Protein AF-A0A7D8UGU8-F1 (afdb_monomer_lite)

pLDDT: mean 73.48, std 14.34, range [34.25, 96.75]

Foldseek 3Di:
DDPDDPLLVVLLVVLVVLLVVLVCLQVCLVVVPPQPPFFADLPPRHGCRVPPAQADPVPRDGDPDSVSRRDDNRPVVSNVVSVVSNVVSVCSNVVQVVCCVVPNSVSVDPVVVVDVQCDPQPDDPNVVVVVVVVVVPPPPQQPDLVSLVVLVVVLVVVLVVQDDPVVVVPDDVVSVVVVVVSVVSVVVSLQRHDLVVLQVCLVVQCPDPDLSSNLSSLVSNLSSCPVLVPDDQDDPSLVVSLCVLLPDDPDPPPDPPDDDDDPPPVSLVSNLSSVSSNLSNDDLPDLVSVLVVVPPSCVVNLVSVLVQLLCLCPDPDPVSVVSSVSVLVSLVVSPDPCNVVSCCVNCVDDPPPPDD

Secondary structure (DSSP, 8-state):
-----HHHHHHHHHHHHHHHHHHHHHHHHHHT-PPPSS-B-TTT--B-TT--SSB-TTT-PBPS-HHHHTS----HHHHHHHHHHHHHHHHHHHHHHHHHHHH-GGGGS-HHHHHHHH-STTS-HHHHHHHHHHHHS-----SSHHHHHHHHHHHHHHHHTPPPHHHHTTS-HHHHHHHHHHHHHHHHHHHHS-HHHHHHHHHHHHT-S-HHHHHHHHHHHHHHTTSGGGPPPPPHHHHHHHHHHHTSPPP-----S--------THHHHHHHHHHHHHHHS-TT-HHHHHHHTSGGGGG-HHHHHHHHHHHHT-SSHHHHHHHHHHHHHHHHT--TTHHHHHHHHS---------

Radius of gyration: 35.4 Å; chains: 1; bounding box: 73×54×104 Å

Sequence (356 aa):
MFGLTLSEWLWYGAGGVVVAGGLVGLVRTWVCRRRPRWRHCPRCLYDMRATGGRRCPECGGEARSERAMFRARSRRRHVVAGLAMLLIGAGIAIHGYTRQQAQGWWSLVPTAVLLEAVGRPGSGEASAVLRSRLAQARPPAFNSLEEQRRHLRALERLQRTRPSPEALAGAPPTATRRIWLESSMARLVYELADPDLLLEQAERLIGSDDVETRNMALTLMAGAARDLDSLPPLGEHWKQAAESRLGRPPAPGRGSGRQREPLVPLEYEDDTQALIVLLACEDMSDPNAWSALLGEGMRIYFAPLINAINLAQTSPHEHHRRHAEAFTRALDDSGLGWVEHVRRRLHPQPRGNTPR

Structure (mmCIF, N/CA/C/O backbone):
data_AF-A0A7D8UGU8-F1
#
_entry.id   AF-A0A7D8UGU8-F1
#
loop_
_atom_site.group_PDB
_atom_site.id
_atom_site.type_symbol
_atom_site.label_atom_id
_atom_site.label_alt_id
_atom_site.label_comp_id
_atom_site.label_asym_id
_atom_site.label_entity_id
_atom_site.label_seq_id
_atom_site.pdbx_PDB_ins_code
_atom_site.Cartn_x
_atom_site.Cartn_y
_atom_site.Cartn_z
_atom_site.occupancy
_atom_site.B_iso_or_equiv
_atom_site.auth_seq_id
_atom_site.auth_comp_id
_atom_site.auth_asym_id
_atom_site.auth_atom_id
_atom_site.pdbx_PDB_model_num
ATOM 1 N N . MET A 1 1 ? 16.149 25.315 12.220 1.00 45.78 1 MET A N 1
ATOM 2 C CA . MET A 1 1 ? 15.270 25.029 13.379 1.00 45.78 1 MET A CA 1
ATOM 3 C C . MET A 1 1 ? 13.953 25.753 13.111 1.00 45.78 1 MET A C 1
ATOM 5 O O . MET A 1 1 ? 13.940 26.959 13.239 1.00 45.78 1 MET A O 1
ATOM 9 N N . PHE A 1 2 ? 12.876 25.205 12.553 1.00 48.53 2 PHE A N 1
ATOM 10 C CA . PHE A 1 2 ? 12.256 23.885 12.626 1.00 48.53 2 PHE A CA 1
ATOM 11 C C . PHE A 1 2 ? 11.920 23.420 11.198 1.00 48.53 2 PHE A C 1
ATOM 13 O O . PHE A 1 2 ? 11.073 24.015 10.542 1.00 48.53 2 PHE A O 1
ATOM 20 N N . GLY A 1 3 ? 12.611 22.396 10.692 1.00 59.72 3 GLY A N 1
ATOM 21 C CA . GLY A 1 3 ? 12.440 21.891 9.322 1.00 59.72 3 GLY A CA 1
ATOM 22 C C . GLY A 1 3 ? 11.265 20.927 9.168 1.00 59.72 3 GLY A C 1
ATOM 23 O O . GLY A 1 3 ? 11.404 19.937 8.460 1.00 59.72 3 GLY A O 1
ATOM 24 N N . LEU A 1 4 ? 10.157 21.166 9.876 1.00 72.88 4 LEU A N 1
ATOM 25 C CA . LEU A 1 4 ? 8.969 20.329 9.748 1.00 72.88 4 LEU A CA 1
ATOM 26 C C . LEU A 1 4 ? 8.183 20.763 8.509 1.00 72.88 4 LEU A C 1
ATOM 28 O O . LEU A 1 4 ? 7.777 21.919 8.382 1.00 72.88 4 LEU A O 1
ATOM 32 N N . THR A 1 5 ? 7.976 19.826 7.598 1.00 79.69 5 THR A N 1
ATOM 33 C CA . THR A 1 5 ? 7.123 19.975 6.420 1.00 79.69 5 THR A CA 1
ATOM 34 C C . THR A 1 5 ? 5.676 20.261 6.837 1.00 79.69 5 THR A C 1
ATOM 36 O O . THR A 1 5 ? 5.208 19.808 7.882 1.00 79.69 5 THR A O 1
ATOM 39 N N . LEU A 1 6 ? 4.920 20.997 6.013 1.00 76.81 6 LEU A N 1
ATOM 40 C CA . LEU A 1 6 ? 3.499 21.296 6.268 1.00 76.81 6 LEU A CA 1
ATOM 41 C C . LEU A 1 6 ? 2.673 20.018 6.527 1.00 76.81 6 LEU A C 1
ATOM 43 O O . LEU A 1 6 ? 1.760 20.016 7.350 1.00 76.81 6 LEU A O 1
ATOM 47 N N . SER A 1 7 ? 3.032 18.913 5.867 1.00 70.94 7 SER A N 1
ATOM 48 C CA . SER A 1 7 ? 2.427 17.596 6.075 1.00 70.94 7 SER A CA 1
ATOM 49 C C . SER A 1 7 ? 2.629 17.054 7.488 1.00 70.94 7 SER A C 1
ATOM 51 O O . SER A 1 7 ? 1.701 16.475 8.048 1.00 70.94 7 SER A O 1
ATOM 53 N N . GLU A 1 8 ? 3.799 17.259 8.093 1.00 77.06 8 GLU A N 1
ATOM 54 C CA . GLU A 1 8 ? 4.053 16.831 9.473 1.00 77.06 8 GLU A CA 1
ATOM 55 C C . GLU A 1 8 ? 3.168 17.608 10.446 1.00 77.06 8 GLU A C 1
ATOM 57 O O . GLU A 1 8 ? 2.519 17.013 11.306 1.00 77.06 8 GLU A O 1
ATOM 62 N N . TRP A 1 9 ? 3.051 18.925 10.254 1.00 82.38 9 TRP A N 1
ATOM 63 C CA . TRP A 1 9 ? 2.165 19.768 11.059 1.00 82.38 9 TRP A CA 1
ATOM 64 C C . TRP A 1 9 ? 0.700 19.348 10.972 1.00 82.38 9 TRP A C 1
ATOM 66 O O . TRP A 1 9 ? 0.011 19.351 11.991 1.00 82.38 9 TRP A O 1
ATOM 76 N N . LEU A 1 10 ? 0.226 18.947 9.791 1.00 82.19 10 LEU A N 1
ATOM 77 C CA . LEU A 1 10 ? -1.151 18.483 9.619 1.00 82.19 10 LEU A CA 1
ATOM 78 C C . LEU A 1 10 ? -1.423 17.185 10.386 1.00 82.19 10 LEU A C 1
ATOM 80 O O . LEU A 1 10 ? -2.467 17.074 11.026 1.00 82.19 10 LEU A O 1
ATOM 84 N N . TRP A 1 11 ? -0.492 16.228 10.389 1.00 77.31 11 TRP A N 1
ATOM 85 C CA . TRP A 1 11 ? -0.674 14.964 11.111 1.00 77.31 11 TRP A CA 1
ATOM 86 C C . TRP A 1 11 ? -0.541 15.116 12.623 1.00 77.31 11 TRP A C 1
ATOM 88 O O . TRP A 1 11 ? -1.382 14.595 13.360 1.00 77.31 11 TRP A O 1
ATOM 98 N N . TYR A 1 12 ? 0.451 15.875 13.097 1.00 84.19 12 TYR A N 1
ATOM 99 C CA . TYR A 1 12 ? 0.551 16.215 14.518 1.00 84.19 12 TYR A CA 1
ATOM 100 C C . TYR A 1 12 ? -0.645 17.049 14.978 1.00 84.19 12 TYR A C 1
ATOM 102 O O . TYR A 1 12 ? -1.151 16.835 16.078 1.00 84.19 12 TYR A O 1
ATOM 110 N N . GLY A 1 13 ? -1.146 17.940 14.121 1.00 87.44 13 GLY A N 1
ATOM 111 C CA . GLY A 1 13 ? -2.366 18.703 14.354 1.00 87.44 13 GLY A CA 1
ATOM 112 C C . GLY A 1 13 ? -3.590 17.798 14.472 1.00 87.44 13 GLY A C 1
ATOM 113 O O . GLY A 1 13 ? -4.299 17.857 15.472 1.00 87.44 13 GLY A O 1
ATOM 114 N N . ALA A 1 14 ? -3.810 16.907 13.504 1.00 86.38 14 ALA A N 1
ATOM 115 C CA . ALA A 1 14 ? -4.946 15.987 13.502 1.00 86.38 14 ALA A CA 1
ATOM 116 C C . ALA A 1 14 ? -4.913 15.024 14.701 1.00 86.38 14 ALA A C 1
ATOM 118 O O . ALA A 1 14 ? -5.896 14.918 15.438 1.00 86.38 14 ALA A O 1
ATOM 119 N N . GLY A 1 15 ? -3.774 14.369 14.948 1.00 87.69 15 GLY A N 1
ATOM 120 C CA . GLY A 1 15 ? -3.586 13.508 16.118 1.00 87.69 15 GLY A CA 1
ATOM 121 C C . GLY A 1 15 ? -3.744 14.285 17.428 1.00 87.69 15 GLY A C 1
ATOM 122 O O . GLY A 1 15 ? -4.439 13.832 18.339 1.00 87.69 15 GLY A O 1
ATOM 123 N N . GLY A 1 16 ? -3.181 15.494 17.492 1.00 90.19 16 GLY A N 1
ATOM 124 C CA . GLY A 1 16 ? -3.275 16.400 18.632 1.00 90.19 16 GLY A CA 1
ATOM 125 C C . GLY A 1 16 ? -4.710 16.813 18.954 1.00 90.19 16 GLY A C 1
ATOM 126 O O . GLY A 1 16 ? -5.097 16.776 20.119 1.00 90.19 16 GLY A O 1
ATOM 127 N N . VAL A 1 17 ? -5.533 17.119 17.946 1.00 92.81 17 VAL A N 1
ATOM 128 C CA . VAL A 1 17 ? -6.957 17.450 18.130 1.00 92.81 17 VAL A CA 1
ATOM 129 C C . VAL A 1 17 ? -7.729 16.265 18.717 1.00 92.81 17 VAL A C 1
ATOM 131 O O . VAL A 1 17 ? -8.512 16.446 19.652 1.00 92.81 17 VAL A O 1
ATOM 134 N N . VAL A 1 18 ? -7.486 15.042 18.232 1.00 92.88 18 VAL A N 1
ATOM 135 C CA . VAL A 1 18 ? -8.152 13.837 18.761 1.00 92.88 18 VAL A CA 1
ATOM 136 C C . VAL A 1 18 ? -7.730 13.566 20.208 1.00 92.88 18 VAL A C 1
ATOM 138 O O . VAL A 1 18 ? -8.587 13.319 21.064 1.00 92.88 18 VAL A O 1
ATOM 141 N N . VAL A 1 19 ? -6.430 13.663 20.507 1.00 94.12 19 VAL A N 1
ATOM 142 C CA . VAL A 1 19 ? -5.901 13.508 21.871 1.00 94.12 19 VAL A CA 1
ATOM 143 C C . VAL A 1 19 ? -6.477 14.578 22.797 1.00 94.12 19 VAL A C 1
ATOM 145 O O . VAL A 1 19 ? -6.961 14.240 23.877 1.00 94.12 19 VAL A O 1
ATOM 148 N N . ALA A 1 20 ? -6.500 15.843 22.370 1.00 93.75 20 ALA A N 1
ATOM 149 C CA . ALA A 1 20 ? -7.070 16.947 23.136 1.00 93.75 20 ALA A CA 1
ATOM 150 C C . ALA A 1 20 ? -8.558 16.717 23.437 1.00 93.75 20 ALA A C 1
ATOM 152 O O . ALA A 1 20 ? -8.983 16.882 24.580 1.00 93.75 20 ALA A O 1
ATOM 153 N N . GLY A 1 21 ? -9.342 16.250 22.458 1.00 93.19 21 GLY A N 1
ATOM 154 C CA . GLY A 1 21 ? -10.747 15.883 22.657 1.00 93.19 21 GLY A CA 1
ATOM 155 C C . GLY A 1 21 ? -10.932 14.764 23.690 1.00 93.19 21 GLY A C 1
ATOM 156 O O . GLY A 1 21 ? -11.762 14.884 24.598 1.00 93.19 21 GLY A O 1
ATOM 157 N N . GLY A 1 22 ? -10.113 13.710 23.611 1.00 91.56 22 GLY A N 1
ATOM 158 C CA . GLY A 1 22 ? -10.092 12.629 24.600 1.00 91.56 22 GLY A CA 1
ATOM 159 C C . GLY A 1 22 ? -9.743 13.128 26.007 1.00 91.56 22 GLY A C 1
ATOM 160 O O . GLY A 1 22 ? -10.426 12.784 26.978 1.00 91.56 22 GLY A O 1
ATOM 161 N N . LEU A 1 23 ? -8.737 14.002 26.114 1.00 94.94 23 LEU A N 1
ATOM 162 C CA . LEU A 1 23 ? -8.292 14.598 27.374 1.00 94.94 23 LEU A CA 1
ATOM 163 C C . LEU A 1 23 ? -9.377 15.483 27.996 1.00 94.94 23 LEU A C 1
ATOM 165 O O . LEU A 1 23 ? -9.690 15.330 29.175 1.00 94.94 23 LEU A O 1
ATOM 169 N N . VAL A 1 24 ? -10.010 16.356 27.205 1.00 94.12 24 VAL A N 1
ATOM 170 C CA . VAL A 1 24 ? -11.133 17.200 27.646 1.00 94.12 24 VAL A CA 1
ATOM 171 C C . VAL A 1 24 ? -12.294 16.334 28.133 1.00 94.12 24 VAL A C 1
ATOM 173 O O . VAL A 1 24 ? -12.872 16.614 29.185 1.00 94.12 24 VAL A O 1
ATOM 176 N N . GLY A 1 25 ? -12.609 15.244 27.427 1.00 91.25 25 GLY A N 1
ATOM 177 C CA . GLY A 1 25 ? -13.609 14.268 27.857 1.00 91.25 25 GLY A CA 1
ATOM 178 C C . GLY A 1 25 ? -13.278 13.654 29.221 1.00 91.25 25 GLY A C 1
ATOM 179 O O . GLY A 1 25 ? -14.124 13.643 30.121 1.00 91.25 25 GLY A O 1
ATOM 180 N N . LEU A 1 26 ? -12.036 13.203 29.413 1.00 92.56 26 LEU A N 1
ATOM 181 C CA . LEU A 1 26 ? -11.565 12.630 30.676 1.00 92.56 26 LEU A CA 1
ATOM 182 C C . LEU A 1 26 ? -11.586 13.656 31.815 1.00 92.56 26 LEU A C 1
ATOM 184 O O . LEU A 1 26 ? -12.197 13.390 32.854 1.00 92.56 26 LEU A O 1
ATOM 188 N N . VAL A 1 27 ? -11.020 14.847 31.607 1.00 93.19 27 VAL A N 1
ATOM 189 C CA . VAL A 1 27 ? -11.010 15.940 32.592 1.00 93.19 27 VAL A CA 1
ATOM 190 C C . VAL A 1 27 ? -12.435 16.334 32.963 1.00 93.19 27 VAL A C 1
ATOM 192 O O . VAL A 1 27 ? -12.753 16.413 34.147 1.00 93.19 27 VAL A O 1
ATOM 195 N N . ARG A 1 28 ? -13.343 16.476 31.991 1.00 91.12 28 ARG A N 1
ATOM 196 C CA . ARG A 1 28 ? -14.759 16.762 32.260 1.00 91.12 28 ARG A CA 1
ATOM 197 C C . ARG A 1 28 ? -15.398 15.663 33.101 1.00 91.12 28 ARG A C 1
ATOM 199 O O . ARG A 1 28 ? -16.128 15.967 34.041 1.00 91.12 28 ARG A O 1
ATOM 206 N N . THR A 1 29 ? -15.123 14.386 32.827 1.00 88.62 29 THR A N 1
ATOM 207 C CA . THR A 1 29 ? -15.653 13.301 33.672 1.00 88.62 29 THR A CA 1
ATOM 208 C C . THR A 1 29 ? -15.081 13.316 35.085 1.00 88.62 29 THR A C 1
ATOM 210 O O . THR A 1 29 ? -15.791 12.938 36.017 1.00 88.62 29 THR A O 1
ATOM 213 N N . TRP A 1 30 ? -13.838 13.766 35.258 1.00 87.44 30 TRP A N 1
ATOM 214 C CA . TRP A 1 30 ? -13.169 13.848 36.551 1.00 87.44 30 TRP A CA 1
ATOM 215 C C . TRP A 1 30 ? -13.627 15.063 37.368 1.00 87.44 30 TRP A C 1
ATOM 217 O O . TRP A 1 30 ? -14.052 14.901 38.506 1.00 87.44 30 TRP A O 1
ATOM 227 N N . VAL A 1 31 ? -13.674 16.257 36.775 1.00 87.81 31 VAL A N 1
ATOM 228 C CA . VAL A 1 31 ? -14.153 17.490 37.428 1.00 87.81 31 VAL A CA 1
ATOM 229 C C . VAL A 1 31 ? -15.656 17.418 37.717 1.00 87.81 31 VAL A C 1
ATOM 231 O O . VAL A 1 31 ? -16.117 17.832 38.782 1.00 87.81 31 VAL A O 1
ATOM 234 N N . CYS A 1 32 ? -16.447 16.820 36.818 1.00 82.81 32 CYS A N 1
ATOM 235 C CA . CYS A 1 32 ? -17.879 16.611 37.039 1.00 82.81 32 CYS A CA 1
ATOM 236 C C . CYS A 1 32 ? -18.200 15.367 37.889 1.00 82.81 32 CYS A C 1
ATOM 238 O O . CYS A 1 32 ? -19.381 15.066 38.078 1.00 82.81 32 CYS A O 1
ATOM 240 N N . ARG A 1 33 ? -17.210 14.667 38.475 1.00 78.38 33 ARG A N 1
ATOM 241 C CA . ARG A 1 33 ? -17.436 13.711 39.582 1.00 78.38 33 ARG A CA 1
ATOM 242 C C . ARG A 1 33 ? -17.751 14.460 40.882 1.00 78.38 33 ARG A C 1
ATOM 244 O O . ARG A 1 33 ? -17.213 14.160 41.946 1.00 78.38 33 ARG A O 1
ATOM 251 N N . ARG A 1 34 ? -18.677 15.416 40.847 1.00 74.31 34 ARG A N 1
ATOM 252 C CA . ARG A 1 34 ? -19.274 15.885 42.095 1.00 74.31 34 ARG A CA 1
ATOM 253 C C . ARG A 1 34 ? -20.075 14.718 42.657 1.00 74.31 34 ARG A C 1
ATOM 255 O O . ARG A 1 34 ? -20.991 14.215 42.005 1.00 74.31 34 ARG A O 1
ATOM 262 N N . ARG A 1 35 ? -19.686 14.241 43.844 1.00 74.62 35 ARG A N 1
ATOM 263 C CA . ARG A 1 35 ? -20.531 13.325 44.613 1.00 74.62 35 ARG A CA 1
ATOM 264 C C . ARG A 1 35 ? -21.875 14.038 44.779 1.00 74.62 35 ARG A C 1
ATOM 266 O O . ARG A 1 35 ? -21.865 15.184 45.236 1.00 74.62 35 ARG A O 1
ATOM 273 N N . PRO A 1 36 ? -22.998 13.441 44.352 1.00 75.75 36 PRO A N 1
ATOM 274 C CA . PRO A 1 36 ? -24.285 14.076 44.557 1.00 75.75 36 PRO A CA 1
ATOM 275 C C . PRO A 1 36 ? -24.441 14.298 46.063 1.00 75.75 36 PRO A C 1
ATOM 277 O O . PRO A 1 36 ? -24.355 13.351 46.841 1.00 75.75 36 PRO A O 1
ATOM 280 N N . ARG A 1 37 ? -24.613 15.559 46.478 1.00 84.62 37 ARG A N 1
ATOM 281 C CA . ARG A 1 37 ? -24.863 15.911 47.888 1.00 84.62 37 ARG A CA 1
ATOM 282 C C . ARG A 1 37 ? -26.197 15.347 48.391 1.00 84.62 37 ARG A C 1
ATOM 284 O O . ARG A 1 37 ? -26.436 15.330 49.589 1.00 84.62 37 ARG A O 1
ATOM 291 N N . TRP A 1 38 ? -27.043 14.875 47.479 1.00 90.00 38 TRP A N 1
ATOM 292 C CA . TRP A 1 38 ? -28.437 14.538 47.724 1.00 90.00 38 TRP A CA 1
ATOM 293 C C . TRP A 1 38 ? -28.786 13.150 47.179 1.00 90.00 38 TRP A C 1
ATOM 295 O O . TRP A 1 38 ? -28.108 12.640 46.280 1.00 90.00 38 TRP A O 1
ATOM 305 N N . ARG A 1 39 ? -29.852 12.544 47.712 1.00 92.56 39 ARG A N 1
ATOM 306 C CA . ARG A 1 39 ? -30.340 11.217 47.306 1.00 92.56 39 ARG A CA 1
ATOM 307 C C . ARG A 1 39 ? -30.929 11.295 45.901 1.00 92.56 39 ARG A C 1
ATOM 309 O O . ARG A 1 39 ? -31.867 12.049 45.684 1.00 92.56 39 ARG A O 1
ATOM 316 N N . HIS A 1 40 ? -30.412 10.500 44.969 1.00 92.62 40 HIS A N 1
ATOM 317 C CA . HIS A 1 40 ? -30.989 10.385 43.629 1.00 92.62 40 HIS A CA 1
ATOM 318 C C . HIS A 1 40 ? -31.269 8.923 43.294 1.00 92.62 40 HIS A C 1
ATOM 320 O O . HIS A 1 40 ? -30.537 8.019 43.709 1.00 92.62 40 HIS A O 1
ATOM 326 N N . CYS A 1 41 ? -32.308 8.676 42.499 1.00 92.38 41 CYS A N 1
ATOM 327 C CA . CYS A 1 41 ? -32.575 7.337 41.992 1.00 92.38 41 CYS A CA 1
ATOM 328 C C . CYS A 1 41 ? -31.451 6.891 41.027 1.00 92.38 41 CYS A C 1
ATOM 330 O O . CYS A 1 41 ? -31.160 7.596 40.056 1.00 92.38 41 CYS A O 1
ATOM 332 N N . PRO A 1 42 ? -30.834 5.704 41.206 1.00 88.06 42 PRO A N 1
ATOM 333 C CA . PRO A 1 42 ? -29.718 5.256 40.364 1.00 88.06 42 PRO A CA 1
ATOM 334 C C . PRO A 1 42 ? -30.115 4.957 38.906 1.00 88.06 42 PRO A C 1
ATOM 336 O O . PRO A 1 42 ? -29.242 4.897 38.035 1.00 88.06 42 PRO A O 1
ATOM 339 N N . ARG A 1 43 ? -31.414 4.760 38.627 1.00 88.62 43 ARG A N 1
ATOM 340 C CA . ARG A 1 43 ? -31.942 4.483 37.281 1.00 88.62 43 ARG A CA 1
ATOM 341 C C . ARG A 1 43 ? -32.297 5.754 36.512 1.00 88.62 43 ARG A C 1
ATOM 343 O O . ARG A 1 43 ? -31.703 5.977 35.457 1.00 88.62 43 ARG A O 1
ATOM 350 N N . CYS A 1 44 ? -33.226 6.558 37.033 1.00 91.44 44 CYS A N 1
ATOM 351 C CA . CYS A 1 44 ? -33.777 7.730 36.341 1.00 91.44 44 CYS A CA 1
ATOM 352 C C . CYS A 1 44 ? -33.183 9.075 36.784 1.00 91.44 44 CYS A C 1
ATOM 354 O O . CYS A 1 44 ? -33.445 10.071 36.128 1.00 91.44 44 CYS A O 1
ATOM 356 N N . LEU A 1 45 ? -32.366 9.114 37.848 1.00 89.50 45 LEU A N 1
ATOM 357 C CA . LEU A 1 45 ? -31.799 10.341 38.433 1.00 89.50 45 LEU A CA 1
ATOM 358 C C . LEU A 1 45 ? -32.821 11.299 39.078 1.00 89.50 45 LEU A C 1
ATOM 360 O O . LEU A 1 45 ? -32.468 12.439 39.353 1.00 89.50 45 LEU A O 1
ATOM 364 N N . TYR A 1 46 ? -34.040 10.844 39.382 1.00 91.69 46 TYR A N 1
ATOM 365 C CA . TYR A 1 46 ? -35.021 11.632 40.141 1.00 91.69 46 TYR A CA 1
ATOM 366 C C . TYR A 1 46 ? -34.506 11.986 41.550 1.00 91.69 46 TYR A C 1
ATOM 368 O O . TYR A 1 46 ? -33.889 11.130 42.199 1.00 91.69 46 TYR A O 1
ATOM 376 N N . ASP A 1 47 ? -34.755 13.217 42.019 1.00 94.56 47 ASP A N 1
ATOM 377 C CA . ASP A 1 47 ? -34.387 13.674 43.370 1.00 94.56 47 ASP A CA 1
ATOM 378 C C . ASP A 1 47 ? -35.307 13.010 44.406 1.00 94.56 47 ASP A C 1
ATOM 380 O O . ASP A 1 47 ? -36.519 13.195 44.409 1.00 94.56 47 ASP A O 1
ATOM 384 N N . MET A 1 48 ? -34.721 12.205 45.291 1.00 94.44 48 MET A N 1
ATOM 385 C CA . MET A 1 48 ? -35.441 11.456 46.323 1.00 94.44 48 MET A CA 1
ATOM 386 C C . MET A 1 48 ? -35.393 12.137 47.695 1.00 94.44 48 MET A C 1
ATOM 388 O O . MET A 1 48 ? -35.628 11.485 48.709 1.00 94.44 48 MET A O 1
ATOM 392 N N . ARG A 1 49 ? -35.074 13.436 47.774 1.00 94.44 49 ARG A N 1
ATOM 393 C CA . ARG A 1 49 ? -35.053 14.161 49.056 1.00 94.44 49 ARG A CA 1
ATOM 394 C C . ARG A 1 49 ? -36.395 14.189 49.774 1.00 94.44 49 ARG A C 1
ATOM 396 O O . ARG A 1 49 ? -36.409 14.096 50.994 1.00 94.44 49 ARG A O 1
ATOM 403 N N . ALA A 1 50 ? -37.490 14.300 49.029 1.00 93.31 50 ALA A N 1
ATOM 404 C CA . ALA A 1 50 ? -38.839 14.358 49.590 1.00 93.31 50 ALA A CA 1
ATOM 405 C C . ALA A 1 50 ? -39.494 12.973 49.743 1.00 93.31 50 ALA A C 1
ATOM 407 O O . ALA A 1 50 ? -40.585 12.867 50.293 1.00 93.31 50 ALA A O 1
ATOM 408 N N . THR A 1 51 ? -38.864 11.904 49.243 1.00 91.12 51 THR A N 1
ATOM 409 C CA . THR A 1 51 ? -39.463 10.565 49.234 1.00 91.12 51 THR A CA 1
ATOM 410 C C . THR A 1 51 ? -38.908 9.718 50.376 1.00 91.12 51 THR A C 1
ATOM 412 O O . THR A 1 51 ? -37.717 9.408 50.411 1.00 91.12 51 THR A O 1
ATOM 415 N N . GLY A 1 52 ? -39.776 9.308 51.302 1.00 91.38 52 GLY A N 1
ATOM 416 C CA . GLY A 1 52 ? -39.434 8.318 52.320 1.00 91.38 52 GLY A CA 1
ATOM 417 C C . GLY A 1 52 ? -39.226 6.931 51.701 1.00 91.38 52 GLY A C 1
ATOM 418 O O . GLY A 1 52 ? -40.038 6.470 50.903 1.00 91.38 52 GLY A O 1
ATOM 419 N N . GLY A 1 53 ? -38.138 6.250 52.070 1.00 93.44 53 GLY A N 1
ATOM 420 C CA . GLY A 1 53 ? -37.872 4.864 51.670 1.00 93.44 53 GLY A CA 1
ATOM 421 C C . GLY A 1 53 ? -36.946 4.689 50.461 1.00 93.44 53 GLY A C 1
ATOM 422 O O . GLY A 1 53 ? -36.162 5.568 50.101 1.00 93.44 53 GLY A O 1
ATOM 423 N N . ARG A 1 54 ? -36.969 3.480 49.875 1.00 95.06 54 ARG A N 1
ATOM 424 C CA . ARG A 1 54 ? -36.018 3.050 48.831 1.00 95.06 54 ARG A CA 1
ATOM 425 C C . ARG A 1 54 ? -36.589 2.967 47.415 1.00 95.06 54 ARG A C 1
ATOM 427 O O . ARG A 1 54 ? -35.817 2.772 46.472 1.00 95.06 54 ARG A O 1
ATOM 434 N N . ARG A 1 55 ? -37.906 3.111 47.260 1.00 96.75 55 ARG A N 1
ATOM 435 C CA . ARG A 1 55 ? -38.617 2.938 45.989 1.00 96.75 55 ARG A CA 1
ATOM 436 C C . ARG A 1 55 ? -38.832 4.280 45.301 1.00 96.75 55 ARG A C 1
ATOM 438 O O . ARG A 1 55 ? -39.335 5.221 45.903 1.00 96.75 55 ARG A O 1
ATOM 445 N N . CYS A 1 56 ? -38.409 4.377 44.046 1.00 96.44 56 CYS A N 1
ATOM 446 C CA . CYS A 1 56 ? -38.552 5.592 43.256 1.00 96.44 56 CYS A CA 1
ATOM 447 C C . CYS A 1 56 ? -39.996 5.730 42.736 1.00 96.44 56 CYS A C 1
ATOM 449 O O . CYS A 1 56 ? -40.486 4.768 42.141 1.00 96.44 56 CYS A O 1
ATOM 451 N N . PRO A 1 57 ? -40.650 6.895 42.901 1.00 95.75 57 PRO A N 1
ATOM 452 C CA . PRO A 1 57 ? -42.034 7.094 42.467 1.00 95.75 57 PRO A CA 1
ATOM 453 C C . PRO A 1 57 ? -42.171 7.163 40.938 1.00 95.75 57 PRO A C 1
ATOM 455 O O . PRO A 1 57 ? -43.149 6.671 40.399 1.00 95.75 57 PRO A O 1
ATOM 458 N N . GLU A 1 58 ? -41.161 7.689 40.239 1.00 96.56 58 GLU A N 1
ATOM 459 C CA . GLU A 1 58 ? -41.153 7.824 38.773 1.00 96.56 58 GLU A CA 1
ATOM 460 C C . GLU A 1 58 ? -40.964 6.485 38.049 1.00 96.56 58 GLU A C 1
ATOM 462 O O . GLU A 1 58 ? -41.749 6.091 37.197 1.00 96.56 58 GLU A O 1
ATOM 467 N N . CYS A 1 59 ? -39.894 5.751 38.375 1.00 95.88 59 CYS A N 1
ATOM 468 C CA . CYS A 1 59 ? -39.524 4.542 37.625 1.00 95.88 59 CYS A CA 1
ATOM 469 C C . CYS A 1 59 ? -39.930 3.230 38.311 1.00 95.88 59 CYS A C 1
ATOM 471 O O . CYS A 1 59 ? -39.585 2.155 37.819 1.00 95.88 59 CYS A O 1
ATOM 473 N N . GLY A 1 60 ? -40.541 3.303 39.499 1.00 96.31 60 GLY A N 1
ATOM 474 C CA . GLY A 1 60 ? -40.927 2.150 40.322 1.00 96.31 60 GLY A CA 1
ATOM 475 C C . GLY A 1 60 ? -39.765 1.312 40.875 1.00 96.31 60 GLY A C 1
ATOM 476 O O . GLY A 1 60 ? -39.998 0.379 41.644 1.00 96.31 60 GLY A O 1
ATOM 477 N N . GLY A 1 61 ? -38.519 1.621 40.500 1.00 95.06 61 GLY A N 1
ATOM 478 C CA . GLY A 1 61 ? -37.332 0.865 40.883 1.00 95.06 61 GLY A CA 1
ATOM 479 C C . GLY A 1 61 ? -36.947 1.068 42.346 1.00 95.06 61 GLY A C 1
ATOM 480 O O . GLY A 1 61 ? -36.885 2.200 42.828 1.00 95.06 61 GLY A O 1
ATOM 481 N N . GLU A 1 62 ? -36.632 -0.025 43.037 1.00 96.38 62 GLU A N 1
ATOM 482 C CA . GLU A 1 62 ? -36.169 -0.009 44.424 1.00 96.38 62 GLU A CA 1
ATOM 483 C C . GLU A 1 62 ? -34.638 -0.095 44.508 1.00 96.38 62 GLU A C 1
ATOM 485 O O . GLU A 1 62 ? -33.994 -0.941 43.878 1.00 96.38 62 GLU A O 1
ATOM 490 N N . ALA A 1 63 ? -34.021 0.814 45.264 1.00 93.69 63 ALA A N 1
ATOM 491 C CA . ALA A 1 63 ? -32.577 0.814 45.453 1.00 93.69 63 ALA A CA 1
ATOM 492 C C . ALA A 1 63 ? -32.146 -0.310 46.409 1.00 93.69 63 ALA A C 1
ATOM 494 O O . ALA A 1 63 ? -32.666 -0.434 47.515 1.00 93.69 63 ALA A O 1
ATOM 495 N N . ARG A 1 64 ? -31.102 -1.064 46.030 1.00 94.12 64 ARG A N 1
ATOM 496 C CA . ARG A 1 64 ? -30.543 -2.155 46.858 1.00 94.12 64 ARG A CA 1
ATOM 497 C C . ARG A 1 64 ? -30.122 -1.702 48.264 1.00 94.12 64 ARG A C 1
ATOM 499 O O . ARG A 1 64 ? -30.197 -2.478 49.207 1.00 94.12 64 ARG A O 1
ATOM 506 N N . SER A 1 65 ? -29.659 -0.461 48.412 1.00 93.81 65 SER A N 1
ATOM 507 C CA . SER A 1 65 ? -29.301 0.139 49.702 1.00 93.81 65 SER A CA 1
ATOM 508 C C . SER A 1 65 ? -29.370 1.664 49.636 1.00 93.81 65 SER A C 1
ATOM 510 O O . SER A 1 65 ? -29.242 2.243 48.555 1.00 93.81 65 SER A O 1
ATOM 512 N N . GLU A 1 66 ? -29.505 2.337 50.782 1.00 91.75 66 GLU A N 1
ATOM 513 C CA . GLU A 1 66 ? -29.462 3.808 50.827 1.00 91.75 66 GLU A CA 1
ATOM 514 C C . GLU A 1 66 ? -28.133 4.363 50.299 1.00 91.75 66 GLU A C 1
ATOM 516 O O . GLU A 1 66 ? -28.118 5.337 49.551 1.00 91.75 66 GLU A O 1
ATOM 521 N N . ARG A 1 67 ? -27.009 3.689 50.583 1.00 89.81 67 ARG A N 1
ATOM 522 C CA . ARG A 1 67 ? -25.686 4.072 50.057 1.00 89.81 67 ARG A CA 1
ATOM 523 C C . ARG A 1 67 ? -25.630 4.050 48.527 1.00 89.81 67 ARG A C 1
ATOM 525 O O . ARG A 1 67 ? -24.866 4.813 47.938 1.00 89.81 67 ARG A O 1
ATOM 532 N N . ALA A 1 68 ? -26.424 3.203 47.866 1.00 88.31 68 ALA A N 1
ATOM 533 C CA . ALA A 1 68 ? -26.490 3.174 46.406 1.00 88.31 68 ALA A CA 1
ATOM 534 C C . ALA A 1 68 ? -27.127 4.448 45.820 1.00 88.31 68 ALA A C 1
ATOM 536 O O . ALA A 1 68 ? -26.784 4.815 44.699 1.00 88.31 68 ALA A O 1
ATOM 537 N N . MET A 1 69 ? -27.977 5.151 46.578 1.00 90.19 69 MET A N 1
ATOM 538 C CA . MET A 1 69 ? -28.619 6.410 46.161 1.00 90.19 69 MET A CA 1
ATOM 539 C C . MET A 1 69 ? -27.666 7.612 46.167 1.00 90.19 69 MET A C 1
ATOM 541 O O . MET A 1 69 ? -27.913 8.605 45.488 1.00 90.19 69 MET A O 1
ATOM 545 N N . PHE A 1 70 ? -26.565 7.524 46.916 1.00 87.81 70 PHE A N 1
ATOM 546 C CA . PHE A 1 70 ? -25.503 8.538 46.939 1.00 87.81 70 PHE A CA 1
ATOM 547 C C . PHE A 1 70 ? -24.364 8.222 45.963 1.00 87.81 70 PHE A C 1
ATOM 549 O O . PHE A 1 70 ? -23.431 9.012 45.785 1.00 87.81 70 PHE A O 1
ATOM 556 N N . ARG A 1 71 ? -24.392 7.046 45.326 1.00 83.69 71 ARG A N 1
ATOM 557 C CA . ARG A 1 71 ? -23.317 6.618 44.437 1.00 83.69 71 ARG A CA 1
ATOM 558 C C . ARG A 1 71 ? -23.464 7.336 43.099 1.00 83.69 71 ARG A C 1
ATOM 560 O O . ARG A 1 71 ? -24.384 7.065 42.334 1.00 83.69 71 ARG A O 1
ATOM 567 N N . ALA A 1 72 ? -22.519 8.226 42.797 1.00 78.38 72 ALA A N 1
ATOM 568 C CA . ALA A 1 72 ? -22.434 8.864 41.489 1.00 78.38 72 ALA A CA 1
ATOM 569 C C . ALA A 1 72 ? -22.424 7.785 40.394 1.00 78.38 72 ALA A C 1
ATOM 571 O O . ALA A 1 72 ? -21.591 6.872 40.424 1.00 78.38 72 ALA A O 1
ATOM 572 N N . ARG A 1 73 ? -23.354 7.874 39.434 1.00 74.81 73 ARG A N 1
ATOM 573 C CA . ARG A 1 73 ? -23.415 6.944 38.302 1.00 74.81 73 ARG A CA 1
ATOM 574 C C . ARG A 1 73 ? -22.092 7.059 37.559 1.00 74.81 73 ARG A C 1
ATOM 576 O O . ARG A 1 73 ? -21.818 8.076 36.922 1.00 74.81 73 ARG A O 1
ATOM 583 N N . SER A 1 74 ? -21.227 6.052 37.706 1.00 71.00 74 SER A N 1
ATOM 584 C CA . SER A 1 74 ? -19.901 6.121 37.109 1.00 71.00 74 SER A CA 1
ATOM 585 C C . SER A 1 74 ? -20.095 6.211 35.603 1.00 71.00 74 SER A C 1
ATOM 587 O O . SER A 1 74 ? -20.603 5.270 34.987 1.00 71.00 74 SER A O 1
ATOM 589 N N . ARG A 1 75 ? -19.709 7.340 35.008 1.00 81.38 75 ARG A N 1
ATOM 590 C CA . ARG A 1 75 ? -19.733 7.558 33.561 1.00 81.38 75 ARG A CA 1
ATOM 591 C C . ARG A 1 75 ? -18.617 6.750 32.885 1.00 81.38 75 ARG A C 1
ATOM 593 O O . ARG A 1 75 ? -17.887 7.285 32.064 1.00 81.38 75 ARG A O 1
ATOM 600 N N . ARG A 1 76 ? -18.482 5.458 33.224 1.00 85.44 76 ARG A N 1
ATOM 601 C CA . ARG A 1 76 ? -17.482 4.528 32.670 1.00 85.44 76 ARG A CA 1
ATOM 602 C C . ARG A 1 76 ? -17.493 4.572 31.148 1.00 85.44 76 ARG A C 1
ATOM 604 O O . ARG A 1 76 ? -16.429 4.624 30.565 1.00 85.44 76 ARG A O 1
ATOM 611 N N . ARG A 1 77 ? -18.674 4.685 30.527 1.00 87.88 77 ARG A N 1
ATOM 612 C CA . ARG A 1 77 ? -18.808 4.870 29.072 1.00 87.88 77 ARG A CA 1
ATOM 613 C C . ARG A 1 77 ? -18.037 6.087 28.543 1.00 87.88 77 ARG A C 1
ATOM 615 O O . ARG A 1 77 ? -17.378 5.970 27.527 1.00 87.88 77 ARG A O 1
ATOM 622 N N . HIS A 1 78 ? -18.072 7.220 29.245 1.00 87.50 78 HIS A N 1
ATOM 623 C CA . HIS A 1 78 ? -17.342 8.425 28.833 1.00 87.50 78 HIS A CA 1
ATOM 624 C C . HIS A 1 78 ? -15.839 8.295 29.094 1.00 87.50 78 HIS A C 1
ATOM 626 O O . HIS A 1 78 ? -15.047 8.771 28.295 1.00 87.50 78 HIS A O 1
ATOM 632 N N . VAL A 1 79 ? -15.446 7.628 30.186 1.00 90.25 79 VAL A N 1
ATOM 633 C CA . VAL A 1 79 ? -14.029 7.332 30.459 1.00 90.25 79 VAL A CA 1
ATOM 634 C C . VAL A 1 79 ? -13.461 6.406 29.384 1.00 90.25 79 VAL A C 1
ATOM 636 O O . VAL A 1 79 ? -12.398 6.683 28.849 1.00 90.25 79 VAL A O 1
ATOM 639 N N . VAL A 1 80 ? -14.195 5.349 29.024 1.00 93.69 80 VAL A N 1
ATOM 640 C CA . VAL A 1 80 ? -13.822 4.417 27.951 1.00 93.69 80 VAL A CA 1
ATOM 641 C C . VAL A 1 80 ? -13.763 5.138 26.606 1.00 93.69 80 VAL A C 1
ATOM 643 O O . VAL A 1 80 ? -12.785 4.970 25.892 1.00 93.69 80 VAL A O 1
ATOM 646 N N . ALA A 1 81 ? -14.748 5.981 26.279 1.00 91.19 81 ALA A N 1
ATOM 647 C CA . ALA A 1 81 ? -14.734 6.764 25.043 1.00 91.19 81 ALA A CA 1
ATOM 648 C C . ALA A 1 81 ? -13.544 7.740 24.985 1.00 91.19 81 ALA A C 1
ATOM 650 O O . ALA A 1 81 ? -12.848 7.794 23.976 1.00 91.19 81 ALA A O 1
ATOM 651 N N . GLY A 1 82 ? -13.270 8.463 26.076 1.00 92.44 82 GLY A N 1
ATOM 652 C CA . GLY A 1 82 ? -12.129 9.376 26.163 1.00 92.44 82 GLY A CA 1
ATOM 653 C C . GLY A 1 82 ? -10.789 8.649 26.039 1.00 92.44 82 GLY A C 1
ATOM 654 O O . GLY A 1 82 ? -9.924 9.091 25.290 1.00 92.44 82 GLY A O 1
ATOM 655 N N . LEU A 1 83 ? -10.644 7.498 26.703 1.00 94.69 83 LEU A N 1
ATOM 656 C CA . LEU A 1 83 ? -9.452 6.655 26.595 1.00 94.69 83 LEU A CA 1
ATOM 657 C C . LEU A 1 83 ? -9.278 6.094 25.177 1.00 94.69 83 LEU A C 1
ATOM 659 O O . LEU A 1 83 ? -8.170 6.112 24.652 1.00 94.69 83 LEU A O 1
ATOM 663 N N . ALA A 1 84 ? -10.361 5.643 24.540 1.00 94.12 84 ALA A N 1
ATOM 664 C CA . ALA A 1 84 ? -10.330 5.148 23.167 1.00 94.12 84 ALA A CA 1
ATOM 665 C C . ALA A 1 84 ? -9.877 6.235 22.183 1.00 94.12 84 ALA A C 1
ATOM 667 O O . ALA A 1 84 ? -9.000 5.975 21.365 1.00 94.12 84 ALA A O 1
ATOM 668 N N . MET A 1 85 ? -10.399 7.463 22.295 1.00 91.38 85 MET A N 1
ATOM 669 C CA . MET A 1 85 ? -9.934 8.585 21.468 1.00 91.38 85 MET A CA 1
ATOM 670 C C . MET A 1 85 ? -8.446 8.874 21.683 1.00 91.38 85 MET A C 1
ATOM 672 O O . MET A 1 85 ? -7.719 9.072 20.716 1.00 91.38 85 MET A O 1
ATOM 676 N N . LEU A 1 86 ? -7.979 8.846 22.932 1.00 93.31 86 LEU A N 1
ATOM 677 C CA . LEU A 1 86 ? -6.575 9.088 23.266 1.00 93.31 86 LEU A CA 1
ATOM 678 C C . LEU A 1 86 ? -5.657 8.033 22.621 1.00 93.31 86 LEU A C 1
ATOM 680 O O . LEU A 1 86 ? -4.656 8.386 22.003 1.00 93.31 86 LEU A O 1
ATOM 684 N N . LEU A 1 87 ? -6.042 6.754 22.686 1.00 94.19 87 LEU A N 1
ATOM 685 C CA . LEU A 1 87 ? -5.311 5.653 22.050 1.00 94.19 87 LEU A CA 1
ATOM 686 C C . LEU A 1 87 ? -5.327 5.742 20.519 1.00 94.19 87 LEU A C 1
ATOM 688 O O . LEU A 1 87 ? -4.297 5.513 19.892 1.00 94.19 87 LEU A O 1
ATOM 692 N N . ILE A 1 88 ? -6.461 6.109 19.915 1.00 92.31 88 ILE A N 1
ATOM 693 C CA . ILE A 1 88 ? -6.565 6.306 18.461 1.00 92.31 88 ILE A CA 1
ATOM 694 C C . ILE A 1 88 ? -5.662 7.460 18.017 1.00 92.31 88 ILE A C 1
ATOM 696 O O . ILE A 1 88 ? -4.887 7.302 17.078 1.00 92.31 88 ILE A O 1
ATOM 700 N N . GLY A 1 89 ? -5.713 8.600 18.711 1.00 90.62 89 GLY A N 1
ATOM 701 C CA . GLY A 1 89 ? -4.871 9.755 18.403 1.00 90.62 89 GLY A CA 1
ATOM 702 C C . GLY A 1 89 ? -3.377 9.446 18.540 1.00 90.62 89 GLY A C 1
ATOM 703 O O . GLY A 1 89 ? -2.598 9.779 17.648 1.00 90.62 89 GLY A O 1
ATOM 704 N N . ALA A 1 90 ? -2.983 8.734 19.601 1.00 90.12 90 ALA A N 1
ATOM 705 C CA . ALA A 1 90 ? -1.608 8.268 19.782 1.00 90.12 90 ALA A CA 1
ATOM 706 C C . ALA A 1 90 ? -1.183 7.280 18.682 1.00 90.12 90 ALA A C 1
ATOM 708 O O . ALA A 1 90 ? -0.082 7.389 18.148 1.00 90.12 90 ALA A O 1
ATOM 709 N N . GLY A 1 91 ? -2.069 6.357 18.297 1.00 90.38 91 GLY A N 1
ATOM 710 C CA . GLY A 1 91 ? -1.832 5.413 17.207 1.00 90.38 91 GLY A CA 1
ATOM 711 C C . GLY A 1 91 ? -1.606 6.110 15.866 1.00 90.38 91 GLY A C 1
ATOM 712 O O . GLY A 1 91 ? -0.659 5.769 15.164 1.00 90.38 91 GLY A O 1
ATOM 713 N N . ILE A 1 92 ? -2.411 7.127 15.540 1.00 87.19 92 ILE A N 1
ATOM 714 C CA . ILE A 1 92 ? -2.239 7.936 14.322 1.00 87.19 92 ILE A CA 1
ATOM 715 C C . ILE A 1 92 ? -0.883 8.649 14.336 1.00 87.19 92 ILE A C 1
ATOM 717 O O . ILE A 1 92 ? -0.169 8.603 13.337 1.00 87.19 92 ILE A O 1
ATOM 721 N N . ALA A 1 93 ? -0.496 9.256 15.461 1.00 84.56 93 ALA A N 1
ATOM 722 C CA . ALA A 1 93 ? 0.780 9.960 15.574 1.00 84.56 93 ALA A CA 1
ATOM 723 C C . ALA A 1 93 ? 1.985 9.011 15.433 1.00 84.56 93 ALA A C 1
ATOM 725 O O . ALA A 1 93 ? 2.895 9.281 14.652 1.00 84.56 93 ALA A O 1
ATOM 726 N N . ILE A 1 94 ? 1.977 7.872 16.136 1.00 87.31 94 ILE A N 1
ATOM 727 C CA . ILE A 1 94 ? 3.077 6.893 16.108 1.00 87.31 94 ILE A CA 1
ATOM 728 C C . ILE A 1 94 ? 3.163 6.203 14.741 1.00 87.31 94 ILE A C 1
ATOM 730 O O . ILE A 1 94 ? 4.248 6.071 14.168 1.00 87.31 94 ILE A O 1
ATOM 734 N N . HIS A 1 95 ? 2.029 5.758 14.196 1.00 86.56 95 HIS A N 1
ATOM 735 C CA . HIS A 1 95 ? 2.003 5.076 12.905 1.00 86.56 95 HIS A CA 1
ATOM 736 C C . HIS A 1 95 ? 2.353 6.031 11.760 1.00 86.56 95 HIS A C 1
ATOM 738 O O . HIS A 1 95 ? 3.127 5.669 10.878 1.00 86.56 95 HIS A O 1
ATOM 744 N N . GLY A 1 96 ? 1.851 7.269 11.807 1.00 83.12 96 GLY A N 1
ATOM 745 C CA . GLY A 1 96 ? 2.222 8.316 10.859 1.00 83.12 96 GLY A CA 1
ATOM 746 C C . GLY A 1 96 ? 3.725 8.583 10.879 1.00 83.12 96 GLY A C 1
ATOM 747 O O . GLY A 1 96 ? 4.368 8.527 9.836 1.00 83.12 96 GLY A O 1
ATOM 748 N N . TYR A 1 97 ? 4.307 8.757 12.069 1.00 84.06 97 TYR A N 1
ATOM 749 C CA . TYR A 1 97 ? 5.739 9.010 12.228 1.00 84.06 97 TYR A CA 1
ATOM 750 C C . TYR A 1 97 ? 6.616 7.869 11.693 1.00 84.06 97 TYR A C 1
ATOM 752 O O . TYR A 1 97 ? 7.526 8.090 10.894 1.00 84.06 97 TYR A O 1
ATOM 760 N N . THR A 1 98 ? 6.325 6.631 12.098 1.00 85.94 98 THR A N 1
ATOM 761 C CA . THR A 1 98 ? 7.112 5.455 11.685 1.00 85.94 98 THR A CA 1
ATOM 762 C C . THR A 1 98 ? 7.030 5.210 10.181 1.00 85.94 98 THR A C 1
ATOM 764 O O . THR A 1 98 ? 8.049 4.961 9.535 1.00 85.94 98 THR A O 1
ATOM 767 N N . ARG A 1 99 ? 5.836 5.336 9.595 1.00 82.12 99 ARG A N 1
ATOM 768 C CA . ARG A 1 99 ? 5.640 5.158 8.155 1.00 82.12 99 ARG A CA 1
ATOM 769 C C . ARG A 1 99 ? 6.310 6.267 7.349 1.00 82.12 99 ARG A C 1
ATOM 771 O O . ARG A 1 99 ? 6.923 5.980 6.324 1.00 82.12 99 ARG A O 1
ATOM 778 N N . GLN A 1 100 ? 6.273 7.501 7.848 1.00 82.88 100 GLN A N 1
ATOM 779 C CA . GLN A 1 100 ? 6.963 8.625 7.229 1.00 82.88 100 GLN A CA 1
ATOM 780 C C . GLN A 1 100 ? 8.480 8.430 7.194 1.00 82.88 100 GLN A C 1
ATOM 782 O O . GLN A 1 100 ? 9.097 8.713 6.170 1.00 82.88 100 GLN A O 1
ATOM 787 N N . GLN A 1 101 ? 9.084 7.928 8.276 1.00 84.00 101 GLN A N 1
ATOM 788 C CA . GLN A 1 101 ? 10.522 7.653 8.288 1.00 84.00 101 GLN A CA 1
ATOM 789 C C . GLN A 1 101 ? 10.908 6.513 7.343 1.00 84.00 101 GLN A C 1
ATOM 791 O O . GLN A 1 101 ? 11.926 6.605 6.664 1.00 84.00 101 GLN A O 1
ATOM 796 N N . ALA A 1 102 ? 10.095 5.457 7.270 1.00 83.94 102 ALA A N 1
ATOM 797 C CA . ALA A 1 102 ? 10.404 4.294 6.442 1.00 83.94 102 ALA A CA 1
ATOM 798 C C . ALA A 1 102 ? 10.149 4.525 4.944 1.00 83.94 102 ALA A C 1
ATOM 800 O O . ALA A 1 102 ? 10.870 3.996 4.103 1.00 83.94 102 ALA A O 1
ATOM 801 N N . GLN A 1 103 ? 9.092 5.262 4.600 1.00 81.75 103 GLN A N 1
ATOM 802 C CA . GLN A 1 103 ? 8.572 5.336 3.233 1.00 81.75 103 GLN A CA 1
ATOM 803 C C . GLN A 1 103 ? 8.494 6.764 2.691 1.00 81.75 103 GLN A C 1
ATOM 805 O O . GLN A 1 103 ? 8.014 6.941 1.578 1.00 81.75 103 GLN A O 1
ATOM 810 N N . GLY A 1 104 ? 8.936 7.777 3.438 1.00 82.06 104 GLY A N 1
ATOM 811 C CA . GLY A 1 104 ? 8.790 9.183 3.065 1.00 82.06 104 GLY A CA 1
ATOM 812 C C . GLY A 1 104 ? 7.362 9.712 3.249 1.00 82.06 104 GLY A C 1
ATOM 813 O O . GLY A 1 104 ? 6.417 8.973 3.541 1.00 82.06 104 GLY A O 1
ATOM 814 N N . TRP A 1 105 ? 7.187 11.024 3.073 1.00 79.38 105 TRP A N 1
ATOM 815 C CA . TRP A 1 105 ? 5.913 11.715 3.322 1.00 79.38 105 TRP A CA 1
ATOM 816 C C . TRP A 1 105 ? 4.779 11.283 2.379 1.00 79.38 105 TRP A C 1
ATOM 818 O O . TRP A 1 105 ? 3.614 11.302 2.775 1.00 79.38 105 TRP A O 1
ATOM 828 N N . TRP A 1 106 ? 5.094 10.828 1.161 1.00 83.06 106 TRP A N 1
ATOM 829 C CA . TRP A 1 106 ? 4.099 10.347 0.193 1.00 83.06 106 TRP A CA 1
ATOM 830 C C . TRP A 1 106 ? 3.347 9.101 0.675 1.00 83.06 106 TRP A C 1
ATOM 832 O O . TRP A 1 106 ? 2.202 8.899 0.290 1.00 83.06 106 TRP A O 1
ATOM 842 N N . SER A 1 107 ? 3.928 8.302 1.574 1.00 78.31 107 SER A N 1
ATOM 843 C CA . SER A 1 107 ? 3.256 7.130 2.159 1.00 78.31 107 SER A CA 1
ATOM 844 C C . SER A 1 107 ? 2.036 7.461 3.025 1.00 78.31 107 SER A C 1
ATOM 846 O O . SER A 1 107 ? 1.208 6.586 3.295 1.00 78.31 107 SER A O 1
ATOM 848 N N . LEU A 1 108 ? 1.934 8.716 3.468 1.00 70.56 108 LEU A N 1
ATOM 849 C CA . LEU A 1 108 ? 0.837 9.220 4.288 1.00 70.56 108 LEU A CA 1
ATOM 850 C C . LEU A 1 108 ? -0.313 9.779 3.454 1.00 70.56 108 LEU A C 1
ATOM 852 O O . LEU A 1 108 ? -1.410 9.978 3.973 1.00 70.56 108 LEU A O 1
ATOM 856 N N . VAL A 1 109 ? -0.080 10.050 2.172 1.00 76.81 109 VAL A N 1
ATOM 857 C CA . VAL A 1 109 ? -1.111 10.573 1.283 1.00 76.81 109 VAL A CA 1
ATOM 858 C C . VAL A 1 109 ? -1.987 9.399 0.837 1.00 76.81 109 VAL A C 1
ATOM 860 O O . VAL A 1 109 ? -1.456 8.402 0.339 1.00 76.81 109 VAL A O 1
ATOM 863 N N . PRO A 1 110 ? -3.324 9.468 1.000 1.00 79.38 110 PRO A N 1
ATOM 864 C CA . PRO A 1 110 ? -4.208 8.426 0.499 1.00 79.38 110 PRO A CA 1
ATOM 865 C C . PRO A 1 110 ? -3.933 8.157 -0.980 1.00 79.38 110 PRO A C 1
ATOM 867 O O . PRO A 1 110 ? -3.809 9.095 -1.768 1.00 79.38 110 PRO A O 1
ATOM 870 N N . THR A 1 111 ? -3.880 6.883 -1.375 1.00 75.44 111 THR A N 1
ATOM 871 C CA . THR A 1 111 ? -3.562 6.495 -2.758 1.00 75.44 111 THR A CA 1
ATOM 872 C C . THR A 1 111 ? -4.481 7.176 -3.772 1.00 75.44 111 THR A C 1
ATOM 874 O O . THR A 1 111 ? -4.021 7.527 -4.846 1.00 75.44 111 THR A O 1
ATOM 877 N N . ALA A 1 112 ? -5.743 7.445 -3.422 1.00 71.31 112 ALA A N 1
ATOM 878 C CA . ALA A 1 112 ? -6.670 8.198 -4.268 1.00 71.31 112 ALA A CA 1
ATOM 879 C C . ALA A 1 112 ? -6.186 9.627 -4.569 1.00 71.31 112 ALA A C 1
ATOM 881 O O . ALA A 1 112 ? -6.195 10.034 -5.723 1.00 71.31 112 ALA A O 1
ATOM 882 N N . VAL A 1 113 ? -5.691 10.350 -3.559 1.00 76.50 113 VAL A N 1
ATOM 883 C CA . VAL A 1 113 ? -5.157 11.711 -3.725 1.00 76.50 113 VAL A CA 1
ATOM 884 C C . VAL A 1 113 ? -3.855 11.679 -4.518 1.00 76.50 113 VAL A C 1
ATOM 886 O O . VAL A 1 113 ? -3.640 12.541 -5.358 1.00 76.50 113 VAL A O 1
ATOM 889 N N . LEU A 1 114 ? -3.004 10.667 -4.309 1.00 78.44 114 LEU A N 1
ATOM 890 C CA . LEU A 1 114 ? -1.813 10.474 -5.143 1.00 78.44 114 LEU A CA 1
ATOM 891 C C . LEU A 1 114 ? -2.185 10.201 -6.603 1.00 78.44 114 LEU A C 1
ATOM 893 O O . LEU A 1 114 ? -1.588 10.788 -7.492 1.00 78.44 114 LEU A O 1
ATOM 897 N N . LEU A 1 115 ? -3.174 9.343 -6.857 1.00 72.38 115 LEU A N 1
ATOM 898 C CA . LEU A 1 115 ? -3.643 9.032 -8.210 1.00 72.38 115 LEU A CA 1
ATOM 899 C C . LEU A 1 115 ? -4.283 10.248 -8.888 1.00 72.38 115 LEU A C 1
ATOM 901 O O . LEU A 1 115 ? -4.110 10.444 -10.085 1.00 72.38 115 LEU A O 1
ATOM 905 N N . GLU A 1 116 ? -4.994 11.075 -8.129 1.00 77.88 116 GLU A N 1
ATOM 906 C CA . GLU A 1 116 ? -5.580 12.313 -8.631 1.00 77.88 116 GLU A CA 1
ATOM 907 C C . GLU A 1 116 ? -4.508 13.381 -8.892 1.00 77.88 116 GLU A C 1
ATOM 909 O O . GLU A 1 116 ? -4.494 13.982 -9.963 1.00 77.88 116 GLU A O 1
ATOM 914 N N . ALA A 1 117 ? -3.543 13.542 -7.981 1.00 73.12 117 ALA A N 1
ATOM 915 C CA . ALA A 1 117 ? -2.430 14.482 -8.119 1.00 73.12 117 ALA A CA 1
ATOM 916 C C . ALA A 1 117 ? -1.452 14.099 -9.242 1.00 73.12 117 ALA A C 1
ATOM 918 O O . ALA A 1 117 ? -0.932 14.967 -9.938 1.00 73.12 117 ALA A O 1
ATOM 919 N N . VAL A 1 118 ? -1.207 12.801 -9.447 1.00 69.44 118 VAL A N 1
ATOM 920 C CA . VAL A 1 118 ? -0.409 12.282 -10.575 1.00 69.44 118 VAL A CA 1
ATOM 921 C C . VAL A 1 118 ? -1.172 12.413 -11.904 1.00 69.44 118 VAL A C 1
ATOM 923 O O . VAL A 1 118 ? -0.563 12.390 -12.982 1.00 69.44 118 VAL A O 1
ATOM 926 N N . GLY A 1 119 ? -2.489 12.631 -11.827 1.00 62.75 119 GLY A N 1
ATOM 927 C CA . GLY A 1 119 ? -3.412 12.610 -12.948 1.00 62.75 119 GLY A CA 1
ATOM 928 C C . GLY A 1 119 ? -3.668 11.186 -13.437 1.00 62.75 119 GLY A C 1
ATOM 929 O O . GLY A 1 119 ? -2.932 10.246 -13.125 1.00 62.75 119 GLY A O 1
ATOM 930 N N . ARG A 1 120 ? -4.713 11.012 -14.257 1.00 64.50 120 ARG A N 1
ATOM 931 C CA . ARG A 1 120 ? -4.908 9.752 -14.989 1.00 64.50 120 ARG A CA 1
ATOM 932 C C . ARG A 1 120 ? -3.611 9.404 -15.739 1.00 64.50 120 ARG A C 1
ATOM 934 O O . ARG A 1 120 ? -3.014 10.305 -16.342 1.00 64.50 120 ARG A O 1
ATOM 941 N N . PRO A 1 121 ? -3.171 8.131 -15.715 1.00 54.81 121 PRO A N 1
ATOM 942 C CA . PRO A 1 121 ? -1.946 7.720 -16.387 1.00 54.81 121 PRO A CA 1
ATOM 943 C C . PRO A 1 121 ? -2.009 8.149 -17.855 1.00 54.81 121 PRO A C 1
ATOM 945 O O . PRO A 1 121 ? -2.893 7.729 -18.595 1.00 54.81 121 PRO A O 1
ATOM 948 N N . GLY A 1 122 ? -1.097 9.045 -18.241 1.00 56.06 122 GLY A N 1
ATOM 949 C CA . GLY A 1 122 ? -0.971 9.554 -19.607 1.00 56.06 122 GLY A CA 1
ATOM 950 C C . GLY A 1 122 ? -1.260 11.043 -19.818 1.00 56.06 122 GLY A C 1
ATOM 951 O O . GLY A 1 122 ? -0.775 11.564 -20.815 1.00 56.06 122 GLY A O 1
ATOM 952 N N . SER A 1 123 ? -1.955 11.752 -18.914 1.00 55.19 123 SER A N 1
ATOM 953 C CA . SER A 1 123 ? -2.463 13.109 -19.232 1.00 55.19 123 SER A CA 1
ATOM 954 C C . SER A 1 123 ? -2.131 14.237 -18.241 1.00 55.19 123 SER A C 1
ATOM 956 O O . SER A 1 123 ? -2.668 15.329 -18.393 1.00 55.19 123 SER A O 1
ATOM 958 N N . GLY A 1 124 ? -1.292 14.012 -17.223 1.00 65.06 124 GLY A N 1
ATOM 959 C CA . GLY A 1 124 ? -0.937 15.039 -16.226 1.00 65.06 124 GLY A CA 1
ATOM 960 C C . GLY A 1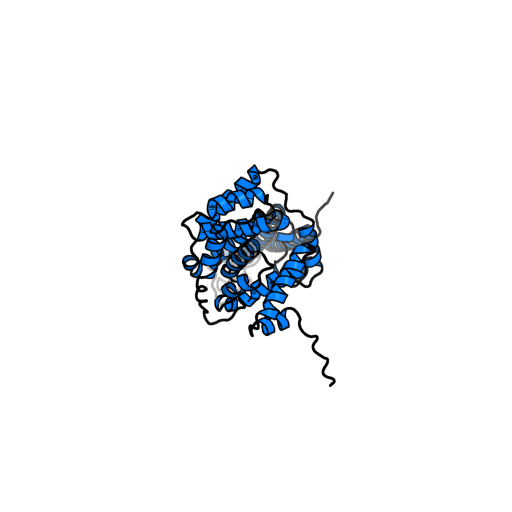 124 ? 0.512 15.529 -16.316 1.00 65.06 124 GLY A C 1
ATOM 961 O O . GLY A 1 124 ? 1.421 14.724 -16.534 1.00 65.06 124 GLY A O 1
ATOM 962 N N . GLU A 1 125 ? 0.745 16.823 -16.055 1.00 71.00 125 GLU A N 1
ATOM 963 C CA . GLU A 1 125 ? 2.092 17.408 -15.897 1.00 71.00 125 GLU A CA 1
ATOM 964 C C . GLU A 1 125 ? 2.919 16.657 -14.844 1.00 71.00 125 GLU A C 1
ATOM 966 O O . GLU A 1 125 ? 4.099 16.396 -15.056 1.00 71.00 125 GLU A O 1
ATOM 971 N N . ALA A 1 126 ? 2.295 16.206 -13.750 1.00 60.44 126 ALA A N 1
ATOM 972 C CA . ALA A 1 126 ? 2.958 15.405 -12.722 1.00 60.44 126 ALA A CA 1
ATOM 973 C C . ALA A 1 126 ? 3.479 14.062 -13.263 1.00 60.44 126 ALA A C 1
ATOM 975 O O . ALA A 1 126 ? 4.603 13.672 -12.958 1.00 60.44 126 ALA A O 1
ATOM 976 N N . SER A 1 127 ? 2.712 13.380 -14.120 1.00 59.28 127 SER A N 1
ATOM 977 C CA . SER A 1 127 ? 3.164 12.161 -14.805 1.00 59.28 127 SER A CA 1
ATOM 978 C C . SER A 1 127 ? 4.288 12.439 -15.810 1.00 59.28 127 SER A C 1
ATOM 980 O O . SER A 1 127 ? 5.151 11.582 -16.001 1.00 59.28 127 SER A O 1
ATOM 982 N N . ALA A 1 128 ? 4.294 13.610 -16.457 1.00 62.97 128 ALA A N 1
ATOM 983 C CA . ALA A 1 128 ? 5.370 14.029 -17.356 1.00 62.97 128 ALA A CA 1
ATOM 984 C C . ALA A 1 128 ? 6.656 14.367 -16.584 1.00 62.97 128 ALA A C 1
ATOM 986 O O . ALA A 1 128 ? 7.731 13.931 -16.981 1.00 62.97 128 ALA A O 1
ATOM 987 N N . VAL A 1 129 ? 6.543 15.053 -15.441 1.00 72.50 129 VAL A N 1
ATOM 988 C CA . VAL A 1 129 ? 7.662 15.354 -14.534 1.00 72.50 129 VAL A CA 1
ATOM 989 C C . VAL A 1 129 ? 8.194 14.088 -13.864 1.00 72.50 129 VAL A C 1
ATOM 991 O O . VAL A 1 129 ? 9.400 13.935 -13.708 1.00 72.50 129 VAL A O 1
ATOM 994 N N . LEU A 1 130 ? 7.328 13.147 -13.480 1.00 62.97 130 LEU A N 1
ATOM 995 C CA . LEU A 1 130 ? 7.770 11.870 -12.924 1.00 62.97 130 LEU A CA 1
ATOM 996 C C . LEU A 1 130 ? 8.482 11.033 -13.992 1.00 62.97 130 LEU A C 1
ATOM 998 O O . LEU A 1 130 ? 9.545 10.493 -13.711 1.00 62.97 130 LEU A O 1
ATOM 1002 N N . ARG A 1 131 ? 7.957 10.979 -15.227 1.00 60.06 131 ARG A N 1
ATOM 1003 C CA . ARG A 1 131 ? 8.652 10.348 -16.362 1.00 60.06 131 ARG A CA 1
ATOM 1004 C C . ARG A 1 131 ? 9.974 11.033 -16.673 1.00 60.06 131 ARG A C 1
ATOM 1006 O O . ARG A 1 131 ? 10.949 10.329 -16.885 1.00 60.06 131 ARG A O 1
ATOM 1013 N N . SER A 1 132 ? 10.039 12.364 -16.667 1.00 68.00 132 SER A N 1
ATOM 1014 C CA . SER A 1 132 ? 11.290 13.080 -16.926 1.00 68.00 132 SER A CA 1
ATOM 1015 C C . SER A 1 132 ? 12.305 12.849 -15.812 1.00 68.00 132 SER A C 1
ATOM 1017 O O . SER A 1 132 ? 13.466 12.603 -16.105 1.00 68.00 132 SER A O 1
ATOM 1019 N N . ARG A 1 133 ? 11.877 12.819 -14.545 1.00 71.19 133 ARG A N 1
ATOM 1020 C CA . ARG A 1 133 ? 12.747 12.485 -13.411 1.00 71.19 133 ARG A CA 1
ATOM 1021 C C . ARG A 1 133 ? 13.176 11.030 -13.403 1.00 71.19 133 ARG A C 1
ATOM 1023 O O . ARG A 1 133 ? 14.310 10.783 -13.044 1.00 71.19 133 ARG A O 1
ATOM 1030 N N . LEU A 1 134 ? 12.320 10.087 -13.787 1.00 62.84 134 LEU A N 1
ATOM 1031 C CA . LEU A 1 134 ? 12.694 8.677 -13.929 1.00 62.84 134 LEU A CA 1
ATOM 1032 C C . LEU A 1 134 ? 13.597 8.449 -15.147 1.00 62.84 134 LEU A C 1
ATOM 1034 O O . LEU A 1 134 ? 14.480 7.612 -15.085 1.00 62.84 134 LEU A O 1
ATOM 1038 N N . ALA A 1 135 ? 13.424 9.219 -16.222 1.00 59.22 135 ALA A N 1
ATOM 1039 C CA . ALA A 1 135 ? 14.325 9.202 -17.372 1.00 59.22 135 ALA A CA 1
ATOM 1040 C C . ALA A 1 135 ? 15.683 9.860 -17.056 1.00 59.22 135 ALA A C 1
ATOM 1042 O O . ALA A 1 135 ? 16.711 9.437 -17.574 1.00 59.22 135 ALA A O 1
ATOM 1043 N N . GLN A 1 136 ? 15.698 10.892 -16.205 1.00 67.88 136 GLN A N 1
ATOM 1044 C CA . GLN A 1 136 ? 16.917 11.574 -15.746 1.00 67.88 136 GLN A CA 1
ATOM 1045 C C . GLN A 1 136 ? 17.619 10.833 -14.611 1.00 67.88 136 GLN A C 1
ATOM 1047 O O . GLN A 1 136 ? 18.846 10.865 -14.520 1.00 67.88 136 GLN A O 1
ATOM 1052 N N . ALA A 1 137 ? 16.856 10.172 -13.741 1.00 58.06 137 ALA A N 1
ATOM 1053 C CA . ALA A 1 137 ? 17.366 9.211 -12.787 1.00 58.06 137 ALA A CA 1
ATOM 1054 C C . ALA A 1 137 ? 17.816 8.005 -13.597 1.00 58.06 137 ALA A C 1
ATOM 1056 O O . ALA A 1 137 ? 17.084 7.029 -13.733 1.00 58.06 137 ALA A O 1
ATOM 1057 N N . ARG A 1 138 ? 19.031 8.093 -14.154 1.00 51.84 138 ARG A N 1
ATOM 1058 C CA . ARG A 1 138 ? 19.732 6.911 -14.637 1.00 51.84 138 ARG A CA 1
ATOM 1059 C C . ARG A 1 138 ? 19.585 5.877 -13.525 1.00 51.84 138 ARG A C 1
ATOM 1061 O O . ARG A 1 138 ? 20.020 6.170 -12.403 1.00 51.84 138 ARG A O 1
ATOM 1068 N N . PRO A 1 139 ? 18.932 4.730 -13.776 1.00 58.31 139 PRO A N 1
ATOM 1069 C CA . PRO A 1 139 ? 18.997 3.649 -12.814 1.00 58.31 139 PRO A CA 1
ATOM 1070 C C . PRO A 1 139 ? 20.483 3.443 -12.509 1.00 58.31 139 PRO A C 1
ATOM 1072 O O . PRO A 1 139 ? 21.303 3.610 -13.421 1.00 58.31 139 PRO A O 1
ATOM 1075 N N . PRO A 1 140 ? 20.849 3.231 -11.234 1.00 60.44 140 PRO A N 1
ATOM 1076 C CA . PRO A 1 140 ? 22.248 3.122 -10.863 1.00 60.44 140 PRO A CA 1
ATOM 1077 C C . PRO A 1 140 ? 22.877 2.097 -11.798 1.00 60.44 140 PRO A C 1
ATOM 1079 O O . PRO A 1 140 ? 22.435 0.948 -11.841 1.00 60.44 140 PRO A O 1
ATOM 1082 N N . ALA A 1 141 ? 23.820 2.557 -12.625 1.00 67.12 141 ALA A N 1
ATOM 1083 C CA . ALA A 1 141 ? 24.547 1.662 -13.501 1.00 67.12 141 ALA A CA 1
ATOM 1084 C C . ALA A 1 141 ? 25.146 0.586 -12.602 1.00 67.12 141 ALA A C 1
ATOM 1086 O O . ALA A 1 141 ? 25.618 0.893 -11.503 1.00 67.12 141 ALA A O 1
ATOM 1087 N N . PHE A 1 142 ? 25.078 -0.671 -13.029 1.00 75.38 142 PHE A N 1
ATOM 1088 C CA . PHE A 1 142 ? 25.721 -1.729 -12.272 1.00 75.38 142 PHE A CA 1
ATOM 1089 C C . PHE A 1 142 ? 27.185 -1.344 -12.058 1.00 75.38 142 PHE A C 1
ATOM 1091 O O . PHE A 1 142 ? 27.894 -1.033 -13.014 1.00 75.38 142 PHE A O 1
ATOM 1098 N N . ASN A 1 143 ? 27.631 -1.330 -10.803 1.00 79.69 143 ASN A N 1
ATOM 1099 C CA . ASN A 1 143 ? 28.933 -0.761 -10.457 1.00 79.69 143 ASN A CA 1
ATOM 1100 C C . ASN A 1 143 ? 30.086 -1.670 -10.914 1.00 79.69 143 ASN A C 1
ATOM 1102 O O . ASN A 1 143 ? 31.250 -1.280 -10.862 1.00 79.69 143 ASN A O 1
ATOM 1106 N N . SER A 1 144 ? 29.773 -2.906 -11.321 1.00 88.12 144 SER A N 1
ATOM 1107 C CA . SER A 1 144 ? 30.728 -3.890 -11.826 1.00 88.12 144 SER A CA 1
ATOM 1108 C C . SER A 1 144 ? 30.046 -4.987 -12.652 1.00 88.12 144 SER A C 1
ATOM 1110 O O . SER A 1 144 ? 28.872 -5.300 -12.444 1.00 88.12 144 SER A O 1
ATOM 1112 N N . LEU A 1 145 ? 30.816 -5.648 -13.520 1.00 83.94 145 LEU A N 1
ATOM 1113 C CA . LEU A 1 145 ? 30.389 -6.845 -14.259 1.00 83.94 145 LEU A CA 1
ATOM 1114 C C . LEU A 1 145 ? 29.959 -7.993 -13.320 1.00 83.94 145 LEU A C 1
ATOM 1116 O O . LEU A 1 145 ? 29.048 -8.759 -13.627 1.00 83.94 145 LEU A O 1
ATOM 1120 N N . GLU A 1 146 ? 30.581 -8.102 -12.143 1.00 88.50 146 GLU A N 1
ATOM 1121 C CA . GLU A 1 146 ? 30.225 -9.113 -11.138 1.00 88.50 146 GLU A CA 1
ATOM 1122 C C . GLU A 1 146 ? 28.830 -8.864 -10.547 1.00 88.50 146 GLU A C 1
ATOM 1124 O O . GLU A 1 146 ? 28.058 -9.798 -10.317 1.00 88.50 146 GLU A O 1
ATOM 1129 N N . GLU A 1 147 ? 28.468 -7.594 -10.351 1.00 81.88 147 GLU A N 1
ATOM 1130 C CA . GLU A 1 147 ? 27.123 -7.210 -9.931 1.00 81.88 147 GLU A CA 1
ATOM 1131 C C . GLU A 1 147 ? 26.085 -7.566 -11.005 1.00 81.88 147 GLU A C 1
ATOM 1133 O O . GLU A 1 147 ? 25.046 -8.141 -10.670 1.00 81.88 147 GLU A O 1
ATOM 1138 N N . GLN A 1 148 ? 26.389 -7.330 -12.285 1.00 84.12 148 GLN A N 1
ATOM 1139 C CA . GLN A 1 148 ? 25.530 -7.737 -13.406 1.00 84.12 148 GLN A CA 1
ATOM 1140 C C . GLN A 1 148 ? 25.325 -9.256 -13.440 1.00 84.12 148 GLN A C 1
ATOM 1142 O O . GLN A 1 148 ? 24.191 -9.738 -13.450 1.00 84.12 148 GLN A O 1
ATOM 1147 N N . ARG A 1 149 ? 26.416 -10.032 -13.353 1.00 87.31 149 ARG A N 1
ATOM 1148 C CA . ARG A 1 149 ? 26.375 -11.504 -13.296 1.00 87.31 149 ARG A CA 1
ATOM 1149 C C . ARG A 1 149 ? 25.536 -12.009 -12.128 1.00 87.31 149 ARG A C 1
ATOM 1151 O O . ARG A 1 149 ? 24.769 -12.959 -12.286 1.00 87.31 149 ARG A O 1
ATOM 1158 N N . ARG A 1 150 ? 25.651 -11.382 -10.955 1.00 85.31 150 ARG A N 1
ATOM 1159 C CA . ARG A 1 150 ? 24.853 -11.738 -9.774 1.00 85.31 150 ARG A CA 1
ATOM 1160 C C . ARG A 1 150 ? 23.358 -11.523 -10.014 1.00 85.31 150 ARG A C 1
ATOM 1162 O O . ARG A 1 150 ? 22.570 -12.387 -9.627 1.00 85.31 150 ARG A O 1
ATOM 1169 N N . HIS A 1 151 ? 22.980 -10.415 -10.651 1.00 80.69 151 HIS A N 1
ATOM 1170 C CA . HIS A 1 151 ? 21.586 -10.117 -10.986 1.00 80.69 151 HIS A CA 1
ATOM 1171 C C . HIS A 1 151 ? 21.039 -11.069 -12.052 1.00 80.69 151 HIS A C 1
ATOM 1173 O O . HIS A 1 151 ? 19.953 -11.614 -11.861 1.00 80.69 151 HIS A O 1
ATOM 1179 N N . LEU A 1 152 ? 21.808 -11.370 -13.102 1.00 81.69 152 LEU A N 1
ATOM 1180 C CA . LEU A 1 152 ? 21.410 -12.344 -14.125 1.00 81.69 152 LEU A CA 1
ATOM 1181 C C . LEU A 1 152 ? 21.192 -13.744 -13.528 1.00 81.69 152 LEU A C 1
ATOM 1183 O O . LEU A 1 152 ? 20.151 -14.351 -13.757 1.00 81.69 152 LEU A O 1
ATOM 1187 N N . ARG A 1 153 ? 22.085 -14.218 -12.647 1.00 86.06 153 ARG A N 1
ATOM 1188 C CA . ARG A 1 153 ? 21.885 -15.490 -11.917 1.00 86.06 153 ARG A CA 1
ATOM 1189 C C . ARG A 1 153 ? 20.682 -15.457 -10.972 1.00 86.06 153 ARG A C 1
ATOM 1191 O O . ARG A 1 153 ? 20.098 -16.493 -10.658 1.00 86.06 153 ARG A O 1
ATOM 1198 N N . ALA A 1 154 ? 20.344 -14.294 -10.415 1.00 79.50 154 ALA A N 1
ATOM 1199 C CA . ALA A 1 154 ? 19.147 -14.148 -9.592 1.00 79.50 154 ALA A CA 1
ATOM 1200 C C . ALA A 1 154 ? 17.878 -14.257 -10.447 1.00 79.50 154 ALA A C 1
ATOM 1202 O O . ALA A 1 154 ? 16.965 -14.978 -10.053 1.00 79.50 154 ALA A O 1
ATOM 1203 N N . LEU A 1 155 ? 17.855 -13.624 -11.623 1.00 78.94 155 LEU A N 1
ATOM 1204 C CA . LEU A 1 155 ? 16.757 -13.745 -12.583 1.00 78.94 155 LEU A CA 1
ATOM 1205 C C . LEU A 1 155 ? 16.588 -15.173 -13.087 1.00 78.94 155 LEU A C 1
ATOM 1207 O O . LEU A 1 155 ? 15.477 -15.684 -13.065 1.00 78.94 155 LEU A O 1
ATOM 1211 N N . GLU A 1 156 ? 17.681 -15.840 -13.447 1.00 82.56 156 GLU A N 1
ATOM 1212 C CA . GLU A 1 156 ? 17.648 -17.241 -13.866 1.00 82.56 156 GLU A CA 1
ATOM 1213 C C . GLU A 1 156 ? 17.046 -18.138 -12.774 1.00 82.56 156 GLU A C 1
ATOM 1215 O O . GLU A 1 156 ? 16.164 -18.954 -13.040 1.00 82.56 156 GLU A O 1
ATOM 1220 N N . ARG A 1 157 ? 17.460 -17.956 -11.511 1.00 84.12 157 ARG A N 1
ATOM 1221 C CA . ARG A 1 157 ? 16.869 -18.691 -10.381 1.00 84.12 157 ARG A CA 1
ATOM 1222 C C . ARG A 1 157 ? 15.383 -18.394 -10.217 1.00 84.12 157 ARG A C 1
ATOM 1224 O O . ARG A 1 157 ? 14.618 -19.325 -9.989 1.00 84.12 157 ARG A O 1
ATOM 1231 N N . LEU A 1 158 ? 14.980 -17.129 -10.334 1.00 77.44 158 LEU A N 1
ATOM 1232 C CA . LEU A 1 158 ? 13.574 -16.738 -10.241 1.00 77.44 158 LEU A CA 1
ATOM 1233 C C . LEU A 1 158 ? 12.747 -17.394 -11.347 1.00 77.44 158 LEU A C 1
ATOM 1235 O O . LEU A 1 158 ? 11.716 -17.990 -11.039 1.00 77.44 158 LEU A O 1
ATOM 1239 N N . GLN A 1 159 ? 13.231 -17.370 -12.590 1.00 78.88 159 GLN A N 1
ATOM 1240 C CA . GLN A 1 159 ? 12.553 -17.998 -13.720 1.00 78.88 159 GLN A CA 1
ATOM 1241 C C . GLN A 1 159 ? 12.428 -19.514 -13.559 1.00 78.88 159 GLN A C 1
ATOM 1243 O O . GLN A 1 159 ? 11.338 -20.044 -13.735 1.00 78.88 159 GLN A O 1
ATOM 1248 N N . ARG A 1 160 ? 13.481 -20.209 -13.112 1.00 79.75 160 ARG A N 1
ATOM 1249 C CA . ARG A 1 160 ? 13.404 -21.656 -12.829 1.00 79.75 160 ARG A CA 1
ATOM 1250 C C . ARG A 1 160 ? 12.402 -22.002 -11.726 1.00 79.75 160 ARG A C 1
ATOM 1252 O O . ARG A 1 160 ? 11.856 -23.097 -11.710 1.00 79.75 160 ARG A O 1
ATOM 1259 N N . THR A 1 161 ? 12.173 -21.088 -10.781 1.00 82.06 161 THR A N 1
ATOM 1260 C CA . THR A 1 161 ? 11.164 -21.260 -9.720 1.00 82.06 161 THR A CA 1
ATOM 1261 C C . THR A 1 161 ? 9.779 -20.746 -10.105 1.00 82.06 161 THR A C 1
ATOM 1263 O O . THR A 1 161 ? 8.860 -20.798 -9.282 1.00 82.06 161 THR A O 1
ATOM 1266 N N . ARG A 1 162 ? 9.616 -20.219 -11.323 1.00 78.38 162 ARG A N 1
ATOM 1267 C CA . ARG A 1 162 ? 8.348 -19.665 -11.779 1.00 78.38 162 ARG A CA 1
ATOM 1268 C C . ARG A 1 162 ? 7.339 -20.810 -11.919 1.00 78.38 162 ARG A C 1
ATOM 1270 O O . ARG A 1 162 ? 7.635 -21.809 -12.572 1.00 78.38 162 ARG A O 1
ATOM 1277 N N . PRO A 1 163 ? 6.155 -20.704 -11.296 1.00 77.75 163 PRO A N 1
ATOM 1278 C CA . PRO A 1 163 ? 5.116 -21.700 -11.492 1.00 77.75 163 PRO A CA 1
ATOM 1279 C C . PRO A 1 163 ? 4.691 -21.713 -12.960 1.00 77.75 163 PRO A C 1
ATOM 1281 O O . PRO A 1 163 ? 4.646 -20.659 -13.598 1.00 77.75 163 PRO A O 1
ATOM 1284 N N . SER A 1 164 ? 4.367 -22.901 -13.475 1.00 78.62 164 SER A N 1
ATOM 1285 C CA . SER A 1 164 ? 3.901 -23.056 -14.853 1.00 78.62 164 SER A CA 1
ATOM 1286 C C . SER A 1 164 ? 2.675 -22.168 -15.127 1.00 78.62 164 SER A C 1
ATOM 1288 O O . SER A 1 164 ? 1.918 -21.858 -14.195 1.00 78.62 164 SER A O 1
ATOM 1290 N N . PRO A 1 165 ? 2.426 -21.779 -16.391 1.00 71.19 165 PRO A N 1
ATOM 1291 C CA . PRO A 1 165 ? 1.240 -21.000 -16.757 1.00 71.19 165 PRO A CA 1
ATOM 1292 C C . PRO A 1 165 ? -0.067 -21.617 -16.230 1.00 71.19 165 PRO A C 1
ATOM 1294 O O . PRO A 1 165 ? -0.949 -20.913 -15.735 1.00 71.19 165 PRO A O 1
ATOM 1297 N N . GLU A 1 166 ? -0.155 -22.949 -16.234 1.00 77.88 166 GLU A N 1
ATOM 1298 C CA . GLU A 1 166 ? -1.291 -23.704 -15.698 1.00 77.88 166 GLU A CA 1
ATOM 1299 C C . GLU A 1 166 ? -1.448 -23.544 -14.179 1.00 77.88 166 GLU A C 1
ATOM 1301 O O . GLU A 1 166 ? -2.555 -23.315 -13.689 1.00 77.88 166 GLU A O 1
ATOM 1306 N N . ALA A 1 167 ? -0.344 -23.598 -13.425 1.00 79.12 167 ALA A N 1
ATOM 1307 C CA . ALA A 1 167 ? -0.353 -23.379 -11.980 1.00 79.12 167 ALA A CA 1
ATOM 1308 C C . ALA A 1 167 ? -0.716 -21.928 -11.617 1.00 79.12 167 ALA A C 1
ATOM 1310 O O . ALA A 1 167 ? -1.293 -21.668 -10.558 1.00 79.12 167 ALA A O 1
ATOM 1311 N N . LEU A 1 168 ? -0.422 -20.975 -12.506 1.00 76.12 168 LEU A N 1
ATOM 1312 C CA . LEU A 1 168 ? -0.749 -19.564 -12.320 1.00 76.12 168 LEU A CA 1
ATOM 1313 C C . LEU A 1 168 ? -2.214 -19.226 -12.555 1.00 76.12 168 LEU A C 1
ATOM 1315 O O . LEU A 1 168 ? -2.722 -18.297 -11.924 1.00 76.12 168 LEU A O 1
ATOM 1319 N N . ALA A 1 169 ? -2.910 -19.995 -13.390 1.00 74.31 169 ALA A N 1
ATOM 1320 C CA . ALA A 1 169 ? -4.324 -19.777 -13.680 1.00 74.31 169 ALA A CA 1
ATOM 1321 C C . ALA A 1 169 ? -5.224 -19.900 -12.431 1.00 74.31 169 ALA A C 1
ATOM 1323 O O . ALA A 1 169 ? -6.289 -19.285 -12.378 1.00 74.31 169 ALA A O 1
ATOM 1324 N N . GLY A 1 170 ? -4.795 -20.660 -11.416 1.00 80.25 170 GLY A N 1
ATOM 1325 C CA . GLY A 1 170 ? -5.491 -20.810 -10.130 1.00 80.25 170 GLY A CA 1
ATOM 1326 C C . GLY A 1 170 ? -4.871 -20.036 -8.961 1.00 80.25 170 GLY A C 1
ATOM 1327 O O . GLY A 1 170 ? -5.349 -20.154 -7.832 1.00 80.25 170 GLY A O 1
ATOM 1328 N N . ALA A 1 171 ? -3.796 -19.278 -9.189 1.00 80.06 171 ALA A N 1
ATOM 1329 C CA . ALA A 1 171 ? -3.025 -18.666 -8.113 1.00 80.06 171 ALA A CA 1
ATOM 1330 C C . ALA A 1 171 ? -3.713 -17.412 -7.527 1.00 80.06 171 ALA A C 1
ATOM 1332 O O . ALA A 1 171 ? -4.421 -16.687 -8.232 1.00 80.06 171 ALA A O 1
ATOM 1333 N N . PRO A 1 172 ? -3.503 -17.101 -6.233 1.00 80.75 172 PRO A N 1
ATOM 1334 C CA . PRO A 1 172 ? -4.049 -15.890 -5.630 1.00 80.75 172 PRO A CA 1
ATOM 1335 C C . PRO A 1 172 ? -3.458 -14.625 -6.286 1.00 80.75 172 PRO A C 1
ATOM 1337 O O . PRO A 1 172 ? -2.297 -14.635 -6.701 1.00 80.75 172 PRO A O 1
ATOM 1340 N N . PRO A 1 173 ? -4.180 -13.484 -6.293 1.00 70.06 173 PRO A N 1
ATOM 1341 C CA . PRO A 1 173 ? -3.736 -12.246 -6.951 1.00 70.06 173 PRO A CA 1
ATOM 1342 C C . PRO A 1 173 ? -2.361 -11.723 -6.505 1.00 70.06 173 PRO A C 1
ATOM 1344 O O . PRO A 1 173 ? -1.701 -10.979 -7.229 1.00 70.06 173 PRO A O 1
ATOM 1347 N N . THR A 1 174 ? -1.923 -12.081 -5.298 1.00 66.50 174 THR A N 1
ATOM 1348 C CA . THR A 1 174 ? -0.595 -11.750 -4.772 1.00 66.50 174 THR A CA 1
ATOM 1349 C C . THR A 1 174 ? 0.526 -12.465 -5.527 1.00 66.50 174 THR A C 1
ATOM 1351 O O . THR A 1 174 ? 1.563 -11.851 -5.770 1.00 66.50 174 THR A O 1
ATOM 1354 N N . ALA A 1 175 ? 0.314 -13.712 -5.958 1.00 70.88 175 ALA A N 1
ATOM 1355 C CA . ALA A 1 175 ? 1.268 -14.463 -6.770 1.00 70.88 175 ALA A CA 1
ATOM 1356 C C . ALA A 1 175 ? 1.383 -13.870 -8.183 1.00 70.88 175 ALA A C 1
ATOM 1358 O O . ALA A 1 175 ? 2.490 -13.645 -8.667 1.00 70.88 175 ALA A O 1
ATOM 1359 N N . THR A 1 176 ? 0.258 -13.499 -8.803 1.00 68.19 176 THR A N 1
ATOM 1360 C CA . THR A 1 176 ? 0.254 -12.823 -10.112 1.00 68.19 176 THR A CA 1
ATOM 1361 C C . THR A 1 176 ? 0.980 -11.475 -10.064 1.00 68.19 176 THR A C 1
ATOM 1363 O O . THR A 1 176 ? 1.755 -11.152 -10.962 1.00 68.19 176 THR A O 1
ATOM 1366 N N . ARG A 1 177 ? 0.784 -10.687 -8.993 1.00 64.62 177 ARG A N 1
ATOM 1367 C CA . ARG A 1 177 ? 1.492 -9.405 -8.810 1.00 64.62 177 ARG A CA 1
ATOM 1368 C C . ARG A 1 177 ? 2.997 -9.584 -8.653 1.00 64.62 177 ARG A C 1
ATOM 1370 O O . ARG A 1 177 ? 3.751 -8.768 -9.174 1.00 64.62 177 ARG A O 1
ATOM 1377 N N . ARG A 1 178 ? 3.427 -10.630 -7.942 1.00 71.00 178 ARG A N 1
ATOM 1378 C CA . ARG A 1 178 ? 4.848 -10.954 -7.780 1.00 71.00 178 ARG A CA 1
ATOM 1379 C C . ARG A 1 178 ? 5.506 -11.215 -9.134 1.00 71.00 178 ARG A C 1
ATOM 1381 O O . ARG A 1 178 ? 6.549 -10.638 -9.403 1.00 71.00 178 ARG A O 1
ATOM 1388 N N . ILE A 1 179 ? 4.856 -11.984 -10.001 1.00 68.94 179 ILE A N 1
ATOM 1389 C CA . ILE A 1 179 ? 5.375 -12.269 -11.344 1.00 68.94 179 ILE A CA 1
ATOM 1390 C C . ILE A 1 179 ? 5.478 -11.011 -12.201 1.00 68.94 179 ILE A C 1
ATOM 1392 O O . ILE A 1 179 ? 6.468 -10.826 -12.895 1.00 68.94 179 ILE A O 1
ATOM 1396 N N . TRP A 1 180 ? 4.497 -10.112 -12.127 1.00 66.19 180 TRP A N 1
ATOM 1397 C CA . TRP A 1 180 ? 4.565 -8.851 -12.867 1.00 66.19 180 TRP A CA 1
ATOM 1398 C C . TRP A 1 180 ? 5.745 -7.968 -12.421 1.00 66.19 180 TRP A C 1
ATOM 1400 O O . TRP A 1 180 ? 6.431 -7.362 -13.248 1.00 66.19 180 TRP A O 1
ATOM 1410 N N . LEU A 1 181 ? 6.009 -7.928 -11.112 1.00 64.25 181 LEU A N 1
ATOM 1411 C CA . LEU A 1 181 ? 7.189 -7.270 -10.545 1.00 64.25 181 LEU A CA 1
ATOM 1412 C C . LEU A 1 181 ? 8.485 -7.937 -11.023 1.00 64.25 181 LEU A C 1
ATOM 1414 O O . LEU A 1 181 ? 9.408 -7.234 -11.422 1.00 64.25 181 LEU A O 1
ATOM 1418 N N . GLU A 1 182 ? 8.537 -9.270 -11.037 1.00 70.31 182 GLU A N 1
ATOM 1419 C CA . GLU A 1 182 ? 9.692 -10.037 -11.519 1.00 70.31 182 GLU A CA 1
ATOM 1420 C C . GLU A 1 182 ? 9.963 -9.785 -13.013 1.00 70.31 182 GLU A C 1
ATOM 1422 O O . GLU A 1 182 ? 11.105 -9.509 -13.370 1.00 70.31 182 GLU A O 1
ATOM 1427 N N . SER A 1 183 ? 8.936 -9.761 -13.871 1.00 68.19 183 SER A N 1
ATOM 1428 C CA . SER A 1 183 ? 9.065 -9.407 -15.296 1.00 68.19 183 SER A CA 1
ATOM 1429 C C . SER A 1 183 ? 9.551 -7.969 -15.501 1.00 68.19 183 SER A C 1
ATOM 1431 O O . SER A 1 183 ? 10.434 -7.717 -16.318 1.00 68.19 183 SER A O 1
ATOM 1433 N N . SER A 1 184 ? 9.032 -7.021 -14.715 1.00 64.56 184 SER A N 1
ATOM 1434 C CA . SER A 1 184 ? 9.453 -5.614 -14.784 1.00 64.56 184 SER A CA 1
ATOM 1435 C C . SER A 1 184 ? 10.910 -5.429 -14.346 1.00 64.56 184 SER A C 1
ATOM 1437 O O . SER A 1 184 ? 11.654 -4.658 -14.950 1.00 64.56 184 SER A O 1
ATOM 1439 N N . MET A 1 185 ? 11.341 -6.160 -13.313 1.00 68.38 185 MET A N 1
ATOM 1440 C CA . MET A 1 185 ? 12.736 -6.172 -12.871 1.00 68.38 185 MET A CA 1
ATOM 1441 C C . MET A 1 185 ? 13.651 -6.839 -13.895 1.00 68.38 185 MET A C 1
ATOM 1443 O O . MET A 1 185 ? 14.734 -6.321 -14.151 1.00 68.38 185 MET A O 1
ATOM 1447 N N . ALA A 1 186 ? 13.220 -7.952 -14.496 1.00 72.06 186 ALA A N 1
ATOM 1448 C CA . ALA A 1 186 ? 13.973 -8.638 -15.539 1.00 72.06 186 ALA A CA 1
ATOM 1449 C C . ALA A 1 186 ? 14.264 -7.691 -16.704 1.00 72.06 186 ALA A C 1
ATOM 1451 O O . ALA A 1 186 ? 15.422 -7.511 -17.070 1.00 72.06 186 ALA A O 1
ATOM 1452 N N . ARG A 1 187 ? 13.237 -6.983 -17.186 1.00 73.25 187 ARG A N 1
ATOM 1453 C CA . ARG A 1 187 ? 13.374 -5.965 -18.230 1.00 73.25 187 ARG A CA 1
ATOM 1454 C C . ARG A 1 187 ? 14.408 -4.896 -17.884 1.00 73.25 187 ARG A C 1
ATOM 1456 O O . ARG A 1 187 ? 15.256 -4.591 -18.716 1.00 73.25 187 ARG A O 1
ATOM 1463 N N . LEU A 1 188 ? 14.367 -4.363 -16.665 1.00 69.69 188 LEU A N 1
ATOM 1464 C CA . LEU A 1 188 ? 15.303 -3.327 -16.228 1.00 69.69 188 LEU A CA 1
ATOM 1465 C C . LEU A 1 188 ? 16.742 -3.855 -16.124 1.00 69.69 188 LEU A C 1
ATOM 1467 O O . LEU A 1 188 ? 17.680 -3.161 -16.496 1.00 69.69 188 LEU A O 1
ATOM 1471 N N . VAL A 1 189 ? 16.932 -5.098 -15.677 1.00 74.62 189 VAL A N 1
ATOM 1472 C CA . VAL A 1 189 ? 18.255 -5.741 -15.674 1.00 74.62 189 VAL A CA 1
ATOM 1473 C C . VAL A 1 189 ? 18.753 -5.953 -17.099 1.00 74.62 189 VAL A C 1
ATOM 1475 O O . VAL A 1 189 ? 19.901 -5.628 -17.375 1.00 74.62 189 VAL A O 1
ATOM 1478 N N . TYR A 1 190 ? 17.904 -6.422 -18.016 1.00 80.00 190 TYR A N 1
ATOM 1479 C CA . TYR A 1 190 ? 18.268 -6.535 -19.430 1.00 80.00 190 TYR A CA 1
ATOM 1480 C C . TYR A 1 190 ? 18.574 -5.165 -20.040 1.00 80.00 190 TYR A C 1
ATOM 1482 O O . TYR A 1 190 ? 19.386 -5.074 -20.947 1.00 80.00 190 TYR A O 1
ATOM 1490 N N . GLU A 1 191 ? 17.923 -4.096 -19.561 1.00 77.25 191 GLU A N 1
ATOM 1491 C CA . GLU A 1 191 ? 18.181 -2.722 -20.006 1.00 77.25 191 GLU A CA 1
ATOM 1492 C C . GLU A 1 191 ? 19.512 -2.136 -19.561 1.00 77.25 191 GLU A C 1
ATOM 1494 O O . GLU A 1 19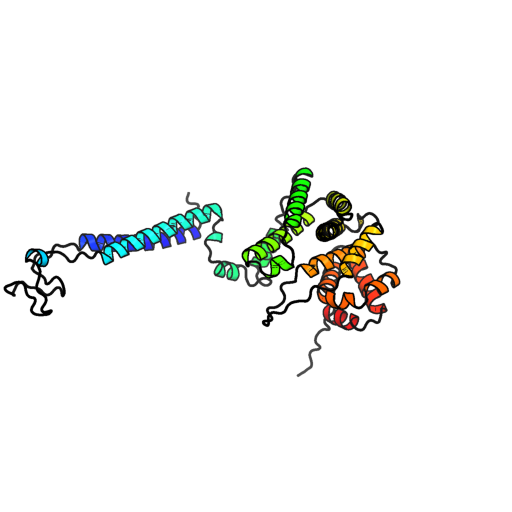1 ? 19.978 -1.185 -20.182 1.00 77.25 191 GLU A O 1
ATOM 1499 N N . LEU A 1 192 ? 20.132 -2.713 -18.540 1.00 79.00 192 LEU A N 1
ATOM 1500 C CA . LEU A 1 192 ? 21.334 -2.158 -17.928 1.00 79.00 192 LEU A CA 1
ATOM 1501 C C . LEU A 1 192 ? 22.532 -3.099 -17.979 1.00 79.00 192 LEU A C 1
ATOM 1503 O O . LEU A 1 192 ? 23.645 -2.672 -17.679 1.00 79.00 192 LEU A O 1
ATOM 1507 N N . ALA A 1 193 ? 22.306 -4.371 -18.296 1.00 83.75 193 ALA A N 1
ATOM 1508 C CA . ALA A 1 193 ? 23.363 -5.350 -18.452 1.00 83.75 193 ALA A CA 1
ATOM 1509 C C . ALA A 1 193 ? 24.161 -5.085 -19.732 1.00 83.75 193 ALA A C 1
ATOM 1511 O O . ALA A 1 193 ? 23.627 -4.616 -20.735 1.00 83.75 193 ALA A O 1
ATOM 1512 N N . ASP A 1 194 ? 25.446 -5.410 -19.667 1.00 85.69 194 ASP A N 1
ATOM 1513 C CA . ASP A 1 194 ? 26.355 -5.366 -20.801 1.00 85.69 194 ASP A CA 1
ATOM 1514 C C . ASP A 1 194 ? 25.869 -6.324 -21.918 1.00 85.69 194 ASP A C 1
ATOM 1516 O O . ASP A 1 194 ? 25.572 -7.489 -21.612 1.00 85.69 194 ASP A O 1
ATOM 1520 N N . PRO A 1 195 ? 25.753 -5.869 -23.183 1.00 84.69 195 PRO A N 1
ATOM 1521 C CA . PRO A 1 195 ? 25.298 -6.703 -24.297 1.00 84.69 195 PRO A CA 1
ATOM 1522 C C . PRO A 1 195 ? 26.116 -7.983 -24.492 1.00 84.69 195 PRO A C 1
ATOM 1524 O O . PRO A 1 195 ? 25.522 -9.038 -24.718 1.00 84.69 195 PRO A O 1
ATOM 1527 N N . ASP A 1 196 ? 27.441 -7.932 -24.320 1.00 85.81 196 ASP A N 1
ATOM 1528 C CA . ASP A 1 196 ? 28.312 -9.103 -24.476 1.00 85.81 196 ASP A CA 1
ATOM 1529 C C . ASP A 1 196 ? 28.010 -10.144 -23.397 1.00 85.81 196 ASP A C 1
ATOM 1531 O O . ASP A 1 196 ? 27.999 -11.351 -23.646 1.00 85.81 196 ASP A O 1
ATOM 1535 N N . LEU A 1 197 ? 27.702 -9.680 -22.182 1.00 87.38 197 LEU A N 1
ATOM 1536 C CA . LEU A 1 197 ? 27.313 -10.558 -21.087 1.00 87.38 197 LEU A CA 1
ATOM 1537 C C . LEU A 1 197 ? 25.937 -11.186 -21.330 1.00 87.38 197 LEU A C 1
ATOM 1539 O O . LEU A 1 197 ? 25.739 -12.357 -21.002 1.00 87.38 197 LEU A O 1
ATOM 1543 N N . LEU A 1 198 ? 24.984 -10.426 -21.877 1.00 86.50 198 LEU A N 1
ATOM 1544 C CA . LEU A 1 198 ? 23.678 -10.958 -22.265 1.00 86.50 198 LEU A CA 1
ATOM 1545 C C . LEU A 1 198 ? 23.828 -12.022 -23.355 1.00 86.50 198 LEU A C 1
ATOM 1547 O O . LEU A 1 198 ? 23.237 -13.090 -23.210 1.00 86.50 198 LEU A O 1
ATOM 1551 N N . LEU A 1 199 ? 24.663 -11.772 -24.367 1.00 85.56 199 LEU A N 1
ATOM 1552 C CA . LEU A 1 199 ? 24.978 -12.718 -25.438 1.00 85.56 199 LEU A CA 1
ATOM 1553 C C . LEU A 1 199 ? 25.636 -13.995 -24.888 1.00 85.56 199 LEU A C 1
ATOM 1555 O O . LEU A 1 199 ? 25.163 -15.095 -25.161 1.00 85.56 199 LEU A O 1
ATOM 1559 N N . GLU A 1 200 ? 26.659 -13.862 -24.032 1.00 89.75 200 GLU A N 1
ATOM 1560 C CA . GLU A 1 200 ? 27.335 -14.994 -23.375 1.00 89.75 200 GLU A CA 1
ATOM 1561 C C . GLU A 1 200 ? 26.342 -15.862 -22.586 1.00 89.75 200 GLU A C 1
ATOM 1563 O O . GLU A 1 200 ? 26.448 -17.090 -22.562 1.00 89.75 200 GLU A O 1
ATOM 1568 N N . GLN A 1 201 ? 25.369 -15.239 -21.910 1.00 88.81 201 GLN A N 1
ATOM 1569 C CA . GLN A 1 201 ? 24.322 -15.982 -21.209 1.00 88.81 201 GLN A CA 1
ATOM 1570 C C . GLN A 1 201 ? 23.325 -16.627 -22.162 1.00 88.81 201 GLN A C 1
ATOM 1572 O O . GLN A 1 201 ? 22.954 -17.779 -21.951 1.00 88.81 201 GLN A O 1
ATOM 1577 N N . ALA A 1 202 ? 22.888 -15.899 -23.185 1.00 87.56 202 ALA A N 1
ATOM 1578 C CA . ALA A 1 202 ? 21.921 -16.375 -24.157 1.00 87.56 202 ALA A CA 1
ATOM 1579 C C . ALA A 1 202 ? 22.452 -17.638 -24.863 1.00 87.56 202 ALA A C 1
ATOM 1581 O O . ALA A 1 202 ? 21.778 -18.668 -24.857 1.00 87.56 202 ALA A O 1
ATOM 1582 N N . GLU A 1 203 ? 23.703 -17.607 -25.329 1.00 90.38 203 GLU A N 1
ATOM 1583 C CA . GLU A 1 203 ? 24.413 -18.742 -25.942 1.00 90.38 203 GLU A CA 1
ATOM 1584 C C . GLU A 1 203 ? 24.501 -19.965 -25.018 1.00 90.38 203 GLU A C 1
ATOM 1586 O O . GLU A 1 203 ? 24.343 -21.109 -25.440 1.00 90.38 203 GLU A O 1
ATOM 1591 N N . ARG A 1 204 ? 24.687 -19.752 -23.711 1.00 91.56 204 ARG A N 1
ATOM 1592 C CA . ARG A 1 204 ? 24.699 -20.864 -22.749 1.00 91.56 204 ARG A CA 1
ATOM 1593 C C . ARG A 1 204 ? 23.333 -21.502 -22.534 1.00 91.56 204 ARG A C 1
ATOM 1595 O O . ARG A 1 204 ? 23.269 -22.671 -22.160 1.00 91.56 204 ARG A O 1
ATOM 1602 N N . LEU A 1 205 ? 22.258 -20.739 -22.701 1.00 88.50 205 LEU A N 1
ATOM 1603 C CA . LEU A 1 205 ? 20.900 -21.165 -22.367 1.00 88.50 205 LEU A CA 1
ATOM 1604 C C . LEU A 1 205 ? 20.130 -21.694 -23.583 1.00 88.50 205 LEU A C 1
ATOM 1606 O O . LEU A 1 205 ? 19.236 -22.522 -23.408 1.00 88.50 205 LEU A O 1
ATOM 1610 N N . ILE A 1 206 ? 20.480 -21.275 -24.804 1.00 90.44 206 ILE A N 1
ATOM 1611 C CA . ILE A 1 206 ? 19.747 -21.641 -26.026 1.00 90.44 206 ILE A CA 1
ATOM 1612 C C . ILE A 1 206 ? 19.790 -23.144 -26.333 1.00 90.44 206 ILE A C 1
ATOM 1614 O O . ILE A 1 206 ? 18.836 -23.694 -26.878 1.00 90.44 206 ILE A O 1
ATOM 1618 N N . GLY A 1 207 ? 20.855 -23.830 -25.911 1.00 85.44 207 GLY A N 1
ATOM 1619 C CA . GLY A 1 207 ? 20.998 -25.282 -26.038 1.00 85.44 207 GLY A CA 1
ATOM 1620 C C . GLY A 1 207 ? 20.246 -26.101 -24.981 1.00 85.44 207 GLY A C 1
ATOM 1621 O O . GLY A 1 207 ? 20.388 -27.319 -24.957 1.00 85.44 207 GLY A O 1
ATOM 1622 N N . SER A 1 208 ? 19.496 -25.467 -24.073 1.00 88.50 208 SER A N 1
ATOM 1623 C CA . SER A 1 208 ? 18.766 -26.180 -23.020 1.00 88.50 208 SER A CA 1
ATOM 1624 C C . SER A 1 208 ? 17.585 -26.982 -23.577 1.00 88.50 208 SER A C 1
ATOM 1626 O O . SER A 1 208 ? 16.814 -26.485 -24.396 1.00 88.50 208 SER A O 1
ATOM 1628 N N . ASP A 1 209 ? 17.373 -28.198 -23.066 1.00 86.06 209 ASP A N 1
ATOM 1629 C CA . ASP A 1 209 ? 16.169 -28.984 -23.371 1.00 86.06 209 ASP A CA 1
ATOM 1630 C C . ASP A 1 209 ? 14.897 -28.328 -22.803 1.00 86.06 209 ASP A C 1
ATOM 1632 O O . ASP A 1 209 ? 13.803 -28.458 -23.368 1.00 86.06 209 ASP A O 1
ATOM 1636 N N . ASP A 1 210 ? 15.041 -27.570 -21.711 1.00 84.25 210 ASP A N 1
ATOM 1637 C CA . ASP A 1 210 ? 13.942 -26.858 -21.074 1.00 84.25 210 ASP A CA 1
ATOM 1638 C C . ASP A 1 210 ? 13.469 -25.673 -21.928 1.00 84.25 210 ASP A C 1
ATOM 1640 O O . ASP A 1 210 ? 14.231 -24.811 -22.370 1.00 84.25 210 ASP A O 1
ATOM 1644 N N . VAL A 1 211 ? 12.163 -25.636 -22.159 1.00 79.62 211 VAL A N 1
ATOM 1645 C CA . VAL A 1 211 ? 11.507 -24.640 -23.007 1.00 79.62 211 VAL A CA 1
ATOM 1646 C C . VAL A 1 211 ? 11.594 -23.247 -22.396 1.00 79.62 211 VAL A C 1
ATOM 1648 O O . VAL A 1 211 ? 11.865 -22.288 -23.112 1.00 79.62 211 VAL A O 1
ATOM 1651 N N . GLU A 1 212 ? 11.345 -23.126 -21.093 1.00 77.38 212 GLU A N 1
ATOM 1652 C CA . GLU A 1 212 ? 11.345 -21.828 -20.410 1.00 77.38 212 GLU A CA 1
ATOM 1653 C C . GLU A 1 212 ? 12.755 -21.234 -20.400 1.00 77.38 212 GLU A C 1
ATOM 1655 O O . GLU A 1 212 ? 12.949 -20.053 -20.683 1.00 77.38 212 GLU A O 1
ATOM 1660 N N . THR A 1 213 ? 13.763 -22.083 -20.190 1.00 82.50 213 THR A N 1
ATOM 1661 C CA . THR A 1 213 ? 15.172 -21.699 -20.295 1.00 82.50 213 THR A CA 1
ATOM 1662 C C . THR A 1 213 ? 15.542 -21.215 -21.704 1.00 82.50 213 THR A C 1
ATOM 1664 O O . THR A 1 213 ? 16.237 -20.206 -21.838 1.00 82.50 213 THR A O 1
ATOM 1667 N N . ARG A 1 214 ? 15.039 -21.860 -22.766 1.00 83.25 214 ARG A N 1
ATOM 1668 C CA . ARG A 1 214 ? 15.226 -21.378 -24.147 1.00 83.25 214 ARG A CA 1
ATOM 1669 C C . ARG A 1 214 ? 14.508 -20.060 -24.425 1.00 83.25 214 ARG A C 1
ATOM 1671 O O . ARG A 1 214 ? 15.078 -19.193 -25.079 1.00 83.25 214 ARG A O 1
ATOM 1678 N N . ASN A 1 215 ? 13.302 -19.865 -23.895 1.00 79.00 215 ASN A N 1
ATOM 1679 C CA . ASN A 1 215 ? 12.601 -18.583 -24.012 1.00 79.00 215 ASN A CA 1
ATOM 1680 C C . ASN A 1 215 ? 13.395 -17.458 -23.339 1.00 79.00 215 ASN A C 1
ATOM 1682 O O . ASN A 1 215 ? 13.564 -16.396 -23.927 1.00 79.00 215 ASN A O 1
ATOM 1686 N N . MET A 1 216 ? 13.966 -17.716 -22.158 1.00 81.44 216 MET A N 1
ATOM 1687 C CA . MET A 1 216 ? 14.866 -16.770 -21.495 1.00 81.44 216 MET A CA 1
ATOM 1688 C C . MET A 1 216 ? 16.072 -16.417 -22.365 1.00 81.44 216 MET A C 1
ATOM 1690 O O . MET A 1 216 ? 16.473 -15.256 -22.402 1.00 81.44 216 MET A O 1
ATOM 1694 N N . ALA A 1 217 ? 16.651 -17.401 -23.058 1.00 82.56 217 ALA A N 1
ATOM 1695 C CA . ALA A 1 217 ? 17.750 -17.169 -23.988 1.00 82.56 217 ALA A CA 1
ATOM 1696 C C . ALA A 1 217 ? 17.333 -16.204 -25.108 1.00 82.56 217 ALA A C 1
ATOM 1698 O O . ALA A 1 217 ? 18.057 -15.250 -25.379 1.00 82.56 217 ALA A O 1
ATOM 1699 N N . LEU A 1 218 ? 16.137 -16.374 -25.683 1.00 81.12 218 LEU A N 1
ATOM 1700 C CA . LEU A 1 218 ? 15.578 -15.447 -26.676 1.00 81.12 218 LEU A CA 1
ATOM 1701 C C . LEU A 1 218 ? 15.338 -14.045 -26.090 1.00 81.12 218 LEU A C 1
ATOM 1703 O O . LEU A 1 218 ? 15.643 -13.050 -26.744 1.00 81.12 218 LEU A O 1
ATOM 1707 N N . THR A 1 219 ? 14.863 -13.942 -24.845 1.00 79.06 219 THR A N 1
ATOM 1708 C CA . THR A 1 219 ? 14.712 -12.655 -24.147 1.00 79.06 219 THR A CA 1
ATOM 1709 C C . THR A 1 219 ? 16.049 -11.940 -23.956 1.00 79.06 219 THR A C 1
ATOM 1711 O O . THR A 1 219 ? 16.156 -10.738 -24.198 1.00 79.06 219 THR A O 1
ATOM 1714 N N . LEU A 1 220 ? 17.072 -12.671 -23.502 1.00 82.12 220 LEU A N 1
ATOM 1715 C CA . LEU A 1 220 ? 18.426 -12.155 -23.302 1.00 82.12 220 LEU A CA 1
ATOM 1716 C C . LEU A 1 220 ? 19.029 -11.702 -24.630 1.00 82.12 220 LEU A C 1
ATOM 1718 O O . LEU A 1 220 ? 19.590 -10.611 -24.699 1.00 82.12 220 LEU A O 1
ATOM 1722 N N . MET A 1 221 ? 18.837 -12.503 -25.678 1.00 81.94 221 MET A N 1
ATOM 1723 C CA . MET A 1 221 ? 19.281 -12.215 -27.035 1.00 81.94 221 MET A CA 1
ATOM 1724 C C . MET A 1 221 ? 18.622 -10.947 -27.585 1.00 81.94 221 MET A C 1
ATOM 1726 O O . MET A 1 221 ? 19.318 -10.042 -28.030 1.00 81.94 221 MET A O 1
ATOM 1730 N N . ALA A 1 222 ? 17.298 -10.813 -27.464 1.00 76.75 222 ALA A N 1
ATOM 1731 C CA . ALA A 1 222 ? 16.580 -9.586 -27.816 1.00 76.75 222 ALA A CA 1
ATOM 1732 C C . ALA A 1 222 ? 17.041 -8.379 -26.973 1.00 76.75 222 ALA A C 1
ATOM 1734 O O . ALA A 1 222 ? 17.029 -7.238 -27.432 1.00 76.75 222 ALA A O 1
ATOM 1735 N N . GLY A 1 223 ? 17.464 -8.624 -25.729 1.00 77.56 223 GLY A N 1
ATOM 1736 C CA . GLY A 1 223 ? 18.091 -7.636 -24.860 1.00 77.56 223 GLY A CA 1
ATOM 1737 C C . GLY A 1 223 ? 19.459 -7.165 -25.364 1.00 77.56 223 GLY A C 1
ATOM 1738 O O . GLY A 1 223 ? 19.701 -5.961 -25.361 1.00 77.56 223 GLY A O 1
ATOM 1739 N N . ALA A 1 224 ? 20.314 -8.085 -25.814 1.00 80.12 224 ALA A N 1
ATOM 1740 C CA . ALA A 1 224 ? 21.615 -7.788 -26.418 1.00 80.12 224 ALA A CA 1
ATOM 1741 C C . ALA A 1 224 ? 21.461 -7.090 -27.782 1.00 80.12 224 ALA A C 1
ATOM 1743 O O . ALA A 1 224 ? 22.192 -6.156 -28.094 1.00 80.12 224 ALA A O 1
ATOM 1744 N N . ALA A 1 225 ? 20.433 -7.473 -28.543 1.00 71.88 225 ALA A N 1
ATOM 1745 C CA . ALA A 1 225 ? 20.112 -6.994 -29.887 1.00 71.88 225 ALA A CA 1
ATOM 1746 C C . ALA A 1 225 ? 19.713 -5.518 -30.001 1.00 71.88 225 ALA A C 1
ATOM 1748 O O . ALA A 1 225 ? 19.344 -5.062 -31.074 1.00 71.88 225 ALA A O 1
ATOM 1749 N N . ARG A 1 226 ? 19.720 -4.752 -28.914 1.00 70.38 226 ARG A N 1
ATOM 1750 C CA . ARG A 1 226 ? 19.287 -3.344 -28.943 1.00 70.38 226 ARG A CA 1
ATOM 1751 C C . ARG A 1 226 ? 20.258 -2.431 -29.655 1.00 70.38 226 ARG A C 1
ATOM 1753 O O . ARG A 1 226 ? 19.863 -1.351 -30.085 1.00 70.38 226 ARG A O 1
ATOM 1760 N N . ASP A 1 227 ? 21.504 -2.867 -29.728 1.00 66.69 227 ASP A N 1
ATOM 1761 C CA . ASP A 1 227 ? 22.512 -2.298 -30.595 1.00 66.69 227 ASP A CA 1
ATOM 1762 C C . ASP A 1 227 ? 22.739 -3.302 -31.729 1.00 66.69 227 ASP A C 1
ATOM 1764 O O . ASP A 1 227 ? 23.717 -4.047 -31.730 1.00 66.69 227 ASP A O 1
ATOM 1768 N N . LEU A 1 228 ? 21.758 -3.403 -32.638 1.00 55.12 228 LEU A N 1
ATOM 1769 C CA . LEU A 1 228 ? 21.746 -4.369 -33.750 1.00 55.12 228 LEU A CA 1
ATOM 1770 C C . LEU A 1 228 ? 23.047 -4.334 -34.564 1.00 55.12 228 LEU A C 1
ATOM 1772 O O . LEU A 1 228 ? 23.468 -5.364 -35.079 1.00 55.12 228 LEU A O 1
ATOM 1776 N N . ASP A 1 229 ? 23.696 -3.169 -34.633 1.00 55.22 229 ASP A N 1
ATOM 1777 C CA . ASP A 1 229 ? 24.960 -2.956 -35.342 1.00 55.22 229 ASP A CA 1
ATOM 1778 C C . ASP A 1 229 ? 26.142 -3.720 -34.698 1.00 55.22 229 ASP A C 1
ATOM 1780 O O . ASP A 1 229 ? 27.168 -3.936 -35.342 1.00 55.22 229 ASP A O 1
ATOM 1784 N N . SER A 1 230 ? 26.001 -4.151 -33.438 1.00 58.75 230 SER A N 1
ATOM 1785 C CA . SER A 1 230 ? 27.008 -4.909 -32.680 1.00 58.75 230 SER A CA 1
ATOM 1786 C C . SER A 1 230 ? 26.757 -6.418 -32.642 1.00 58.75 230 SER A C 1
ATOM 1788 O O . SER A 1 230 ? 27.598 -7.167 -32.138 1.00 58.75 230 SER A O 1
ATOM 1790 N N . LEU A 1 231 ? 25.620 -6.887 -33.167 1.00 61.34 231 LEU A N 1
ATOM 1791 C CA . LEU A 1 231 ? 25.300 -8.304 -33.110 1.00 61.34 231 LEU A CA 1
ATOM 1792 C C . LEU A 1 231 ? 26.181 -9.115 -34.065 1.00 61.34 231 LEU A C 1
ATOM 1794 O O . LEU A 1 231 ? 26.219 -8.829 -35.265 1.00 61.34 231 LEU A O 1
ATOM 1798 N N . PRO A 1 232 ? 26.846 -10.176 -33.577 1.00 67.19 232 PRO A N 1
ATOM 1799 C CA . PRO A 1 232 ? 27.454 -11.141 -34.472 1.00 67.19 232 PRO A CA 1
ATOM 1800 C C . PRO A 1 232 ? 26.358 -11.827 -35.306 1.00 67.19 232 PRO A C 1
ATOM 1802 O O . PRO A 1 232 ? 25.236 -11.996 -34.817 1.00 67.19 232 PRO A O 1
ATOM 1805 N N . PRO A 1 233 ? 26.665 -12.247 -36.547 1.00 73.62 233 PRO A N 1
ATOM 1806 C CA . PRO A 1 233 ? 25.726 -13.007 -37.361 1.00 73.62 233 PRO A CA 1
ATOM 1807 C C . PRO A 1 233 ? 25.263 -14.236 -36.578 1.00 73.62 233 PRO A C 1
ATOM 1809 O O . PRO A 1 233 ? 26.079 -15.039 -36.116 1.00 73.62 233 PRO A O 1
ATOM 1812 N N . LEU A 1 234 ? 23.951 -14.347 -36.392 1.00 78.44 234 LEU A N 1
ATOM 1813 C CA . LEU A 1 234 ? 23.370 -15.390 -35.560 1.00 78.44 234 LEU A CA 1
ATOM 1814 C C . LEU A 1 234 ? 23.426 -16.733 -36.282 1.00 78.44 234 LEU A C 1
ATOM 1816 O O . LEU A 1 234 ? 23.146 -16.838 -37.474 1.00 78.44 234 LEU A O 1
ATOM 1820 N N . GLY A 1 235 ? 23.812 -17.776 -35.550 1.00 80.25 235 GLY A N 1
ATOM 1821 C CA . GLY A 1 235 ? 23.843 -19.133 -36.084 1.00 80.25 235 GLY A CA 1
ATOM 1822 C C . GLY A 1 235 ? 22.441 -19.711 -36.303 1.00 80.25 235 GLY A C 1
ATOM 1823 O O . GLY A 1 235 ? 21.481 -19.336 -35.633 1.00 80.25 235 GLY A O 1
ATOM 1824 N N . GLU A 1 236 ? 22.344 -20.716 -37.174 1.00 81.25 236 GLU A N 1
ATOM 1825 C CA . GLU A 1 236 ? 21.097 -21.415 -37.543 1.00 81.25 236 GLU A CA 1
ATOM 1826 C C . GLU A 1 236 ? 20.276 -21.929 -36.339 1.00 81.25 236 GLU A C 1
ATOM 1828 O O . GLU A 1 236 ? 19.050 -22.008 -36.379 1.00 81.25 236 GLU A O 1
ATOM 1833 N N . HIS A 1 237 ? 20.934 -22.247 -35.224 1.00 78.69 237 HIS A N 1
ATOM 1834 C CA . HIS A 1 237 ? 20.270 -22.731 -34.014 1.00 78.69 237 HIS A CA 1
ATOM 1835 C C . HIS A 1 237 ? 19.379 -21.667 -33.341 1.00 78.69 237 HIS A C 1
ATOM 1837 O O . HIS A 1 237 ? 18.353 -22.020 -32.757 1.00 78.69 237 HIS A O 1
ATOM 1843 N N . TRP A 1 238 ? 19.710 -20.373 -33.458 1.00 80.69 238 TRP A N 1
ATOM 1844 C CA . TRP A 1 238 ? 18.863 -19.274 -32.972 1.00 80.69 238 TRP A CA 1
ATOM 1845 C C . TRP A 1 238 ? 17.566 -19.173 -33.768 1.00 80.69 238 TRP A C 1
ATOM 1847 O O . TRP A 1 238 ? 16.486 -19.028 -33.191 1.00 80.69 238 TRP A O 1
ATOM 1857 N N . LYS A 1 239 ? 17.671 -19.321 -35.092 1.00 78.12 239 LYS A N 1
ATOM 1858 C CA . LYS A 1 239 ? 16.527 -19.362 -36.003 1.00 78.12 239 LYS A CA 1
ATOM 1859 C C . LYS A 1 239 ? 15.606 -20.533 -35.671 1.00 78.12 239 LYS A C 1
ATOM 1861 O O . LYS A 1 239 ? 14.427 -20.319 -35.404 1.00 78.12 239 LYS A O 1
ATOM 1866 N N . GLN A 1 240 ? 16.157 -21.742 -35.557 1.00 79.38 240 GLN A N 1
ATOM 1867 C CA . GLN A 1 240 ? 15.389 -22.936 -35.187 1.00 79.38 240 GLN A CA 1
ATOM 1868 C C . GLN A 1 240 ? 14.688 -22.785 -33.829 1.00 79.38 240 GLN A C 1
ATOM 1870 O O . GLN A 1 240 ? 13.531 -23.182 -33.675 1.00 79.38 240 GLN A O 1
ATOM 1875 N N . ALA A 1 241 ? 15.356 -22.189 -32.836 1.00 74.56 241 ALA A N 1
ATOM 1876 C CA . ALA A 1 241 ? 14.757 -21.944 -31.529 1.00 74.56 241 ALA A CA 1
ATOM 1877 C C . ALA A 1 241 ? 13.568 -20.974 -31.616 1.00 74.56 241 ALA A C 1
ATOM 1879 O O . ALA A 1 241 ? 12.500 -21.268 -31.070 1.00 74.56 241 ALA A O 1
ATOM 1880 N N . ALA A 1 242 ? 13.713 -19.864 -32.340 1.00 75.38 242 ALA A N 1
ATOM 1881 C CA . ALA A 1 242 ? 12.644 -18.887 -32.509 1.00 75.38 242 ALA A CA 1
ATOM 1882 C C . ALA A 1 242 ? 11.471 -19.430 -33.351 1.00 75.38 242 ALA A C 1
ATOM 1884 O O . ALA A 1 242 ? 10.312 -19.268 -32.964 1.00 75.38 242 ALA A O 1
ATOM 1885 N N . GLU A 1 243 ? 11.745 -20.163 -34.432 1.00 77.31 243 GLU A N 1
ATOM 1886 C CA . GLU A 1 243 ? 10.724 -20.855 -35.233 1.00 77.31 243 GLU A CA 1
ATOM 1887 C C . GLU A 1 243 ? 9.953 -21.886 -34.399 1.00 77.31 243 GLU A C 1
ATOM 1889 O O . GLU A 1 243 ? 8.721 -21.924 -34.429 1.00 77.31 243 GLU A O 1
ATOM 1894 N N . SER A 1 244 ?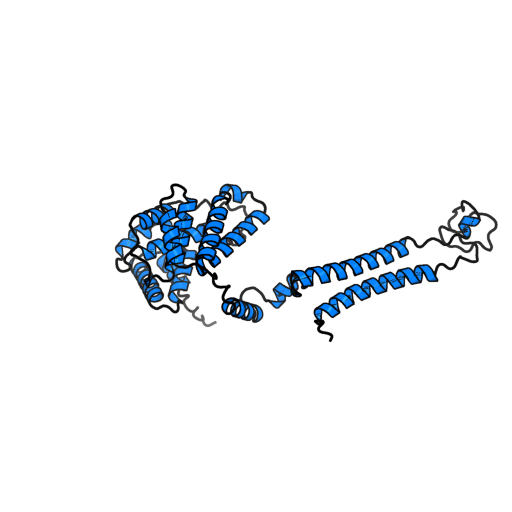 10.655 -22.677 -33.579 1.00 77.88 244 SER A N 1
ATOM 1895 C CA . SER A 1 244 ? 10.024 -23.660 -32.689 1.00 77.88 244 SER A CA 1
ATOM 1896 C C . SER A 1 244 ? 9.089 -23.019 -31.658 1.00 77.88 244 SER A C 1
ATOM 1898 O O . SER A 1 244 ? 8.137 -23.658 -31.196 1.00 77.88 244 SER A O 1
ATOM 1900 N N . ARG A 1 245 ? 9.349 -21.755 -31.291 1.00 75.56 245 ARG A N 1
ATOM 1901 C CA . ARG A 1 245 ? 8.509 -20.985 -30.376 1.00 75.56 245 ARG A CA 1
ATOM 1902 C C . ARG A 1 245 ? 7.263 -20.459 -31.079 1.00 75.56 245 ARG A C 1
ATOM 1904 O O . ARG A 1 245 ? 6.171 -20.659 -30.551 1.00 75.56 245 ARG A O 1
ATOM 1911 N N . LEU A 1 246 ? 7.424 -19.855 -32.259 1.00 73.19 246 LEU A N 1
ATOM 1912 C CA . LEU A 1 246 ? 6.322 -19.306 -33.060 1.00 73.19 246 LEU A CA 1
ATOM 1913 C C . LEU A 1 246 ? 5.396 -20.382 -33.642 1.00 73.19 246 LEU A C 1
ATOM 1915 O O . LEU A 1 246 ? 4.212 -20.130 -33.845 1.00 73.19 246 LEU A O 1
ATOM 1919 N N . GLY A 1 247 ? 5.908 -21.590 -33.888 1.00 71.00 247 GLY A N 1
ATOM 1920 C CA . GLY A 1 247 ? 5.112 -22.721 -34.371 1.00 71.00 247 GLY A CA 1
ATOM 1921 C C . GLY A 1 247 ? 4.128 -23.287 -33.340 1.00 71.00 247 GLY A C 1
ATOM 1922 O O . GLY A 1 247 ? 3.345 -24.181 -33.667 1.00 71.00 247 GLY A O 1
ATOM 1923 N N . ARG A 1 248 ? 4.150 -22.808 -32.089 1.00 70.06 248 ARG A N 1
ATOM 1924 C CA . ARG A 1 248 ? 3.220 -23.269 -31.056 1.00 70.06 248 ARG A CA 1
ATOM 1925 C C . ARG A 1 248 ? 1.868 -22.585 -31.222 1.00 70.06 248 ARG A C 1
ATOM 1927 O O . ARG A 1 248 ? 1.821 -21.363 -31.333 1.00 70.06 248 ARG A O 1
ATOM 1934 N N . PRO A 1 249 ? 0.755 -23.337 -31.181 1.00 63.50 249 PRO A N 1
ATOM 1935 C CA . PRO A 1 249 ? -0.551 -22.709 -31.138 1.00 63.50 249 PRO A CA 1
ATOM 1936 C C . PRO A 1 249 ? -0.635 -21.844 -29.871 1.00 63.50 249 PRO A C 1
ATOM 1938 O O . PRO A 1 249 ? -0.206 -22.296 -28.802 1.00 63.50 249 PRO A O 1
ATOM 1941 N N . PRO A 1 250 ? -1.181 -20.620 -29.961 1.00 57.47 250 PRO A N 1
ATOM 1942 C CA . PRO A 1 250 ? -1.366 -19.778 -28.790 1.00 57.47 250 PRO A CA 1
ATOM 1943 C C . PRO A 1 250 ? -2.211 -20.533 -27.769 1.00 57.47 250 PRO A C 1
ATOM 1945 O O . PRO A 1 250 ? -3.179 -21.214 -28.133 1.00 57.47 250 PRO A O 1
ATOM 1948 N N . ALA A 1 251 ? -1.841 -20.433 -26.491 1.00 53.47 251 ALA A N 1
ATOM 1949 C CA . ALA A 1 251 ? -2.594 -21.082 -25.432 1.00 53.47 251 ALA A CA 1
ATOM 1950 C C . ALA A 1 251 ? -4.063 -20.627 -25.533 1.00 53.47 251 ALA A C 1
ATOM 1952 O O . ALA A 1 251 ? -4.330 -19.432 -25.700 1.00 53.47 251 ALA A O 1
ATOM 1953 N N . PRO A 1 252 ? -5.045 -21.548 -25.497 1.00 55.56 252 PRO A N 1
ATOM 1954 C CA . PRO A 1 252 ? -6.438 -21.180 -25.685 1.00 55.56 252 PRO A CA 1
ATOM 1955 C C . PRO A 1 252 ? -6.838 -20.184 -24.597 1.00 55.56 252 PRO A C 1
ATOM 1957 O O . PRO A 1 252 ? -6.932 -20.539 -23.420 1.00 55.56 252 PRO A O 1
ATOM 1960 N N . GLY A 1 253 ? -7.080 -18.933 -24.996 1.00 49.16 253 GLY A N 1
ATOM 1961 C CA . GLY A 1 253 ? -7.521 -17.875 -24.098 1.00 49.16 253 GLY A CA 1
ATOM 1962 C C . GLY A 1 253 ? -8.843 -18.270 -23.447 1.00 49.16 253 GLY A C 1
ATOM 1963 O O . GLY A 1 253 ? -9.909 -18.134 -24.048 1.00 49.16 253 GLY A O 1
ATOM 1964 N N . ARG A 1 254 ? -8.797 -18.794 -22.216 1.00 49.59 254 ARG A N 1
ATOM 1965 C CA . ARG A 1 254 ? -10.003 -19.196 -21.484 1.00 49.59 254 ARG A CA 1
ATOM 1966 C C . ARG A 1 254 ? -10.714 -17.961 -20.947 1.00 49.59 254 ARG A C 1
ATOM 1968 O O . ARG A 1 254 ? -10.486 -17.510 -19.827 1.00 49.59 254 ARG A O 1
ATOM 1975 N N . GLY A 1 255 ? -11.607 -17.427 -21.774 1.00 43.22 255 GLY A N 1
ATOM 1976 C CA . GLY A 1 255 ? -12.544 -16.379 -21.401 1.00 43.22 255 GLY A CA 1
ATOM 1977 C C . GLY A 1 255 ? -13.572 -16.879 -20.388 1.00 43.22 255 GLY A C 1
ATOM 1978 O O . GLY A 1 255 ? -14.525 -17.571 -20.735 1.00 43.22 255 GLY A O 1
ATOM 1979 N N . SER A 1 256 ? -13.431 -16.461 -19.133 1.00 43.69 256 SER A N 1
ATOM 1980 C CA . SER A 1 256 ? -14.495 -16.515 -18.132 1.00 43.69 256 SER A CA 1
ATOM 1981 C C . SER A 1 256 ? -15.420 -15.301 -18.279 1.00 43.69 256 SER A C 1
ATOM 1983 O O . SER A 1 256 ? -15.361 -14.372 -17.489 1.00 43.69 256 SER A O 1
ATOM 1985 N N . GLY A 1 257 ? -16.270 -15.278 -19.312 1.00 42.88 257 GLY A N 1
ATOM 1986 C CA . GLY A 1 257 ? -17.563 -14.558 -19.351 1.00 42.88 257 GLY A CA 1
ATOM 1987 C C . GLY A 1 257 ? -17.657 -13.056 -19.003 1.00 42.88 257 GLY A C 1
ATOM 1988 O O . GLY A 1 257 ? -18.755 -12.507 -19.022 1.00 42.88 257 GLY A O 1
ATOM 1989 N N . ARG A 1 258 ? -16.571 -12.348 -18.693 1.00 43.53 258 ARG A N 1
ATOM 1990 C CA . ARG A 1 258 ? -16.548 -10.905 -18.443 1.00 43.53 258 ARG A CA 1
ATOM 1991 C C . ARG A 1 258 ? -15.296 -10.335 -19.081 1.00 43.53 258 ARG A C 1
ATOM 1993 O O . ARG A 1 258 ? -14.212 -10.411 -18.512 1.00 43.53 258 ARG A O 1
ATOM 2000 N N . GLN A 1 259 ? -15.476 -9.756 -20.265 1.00 41.72 259 GLN A N 1
ATOM 2001 C CA . GLN A 1 259 ? -14.481 -8.918 -20.923 1.00 41.72 259 GLN A CA 1
ATOM 2002 C C . GLN A 1 259 ? -14.127 -7.741 -20.004 1.00 41.72 259 GLN A C 1
ATOM 2004 O O . GLN A 1 259 ? -14.798 -6.713 -19.980 1.00 41.72 259 GLN A O 1
ATOM 2009 N N . ARG A 1 260 ? -13.072 -7.909 -19.208 1.00 37.62 260 ARG A N 1
ATOM 2010 C CA . ARG A 1 260 ? -12.155 -6.811 -18.918 1.00 37.62 260 ARG A CA 1
ATOM 2011 C C . ARG A 1 260 ? -11.107 -6.857 -20.018 1.00 37.62 260 ARG A C 1
ATOM 2013 O O . ARG A 1 260 ? -10.663 -7.946 -20.375 1.00 37.62 260 ARG A O 1
ATOM 2020 N N . GLU A 1 261 ? -10.800 -5.695 -20.581 1.00 34.25 261 GLU A N 1
ATOM 2021 C CA . GLU A 1 261 ? -9.765 -5.515 -21.599 1.00 34.25 261 GLU A CA 1
ATOM 2022 C C . GLU A 1 261 ? -8.515 -6.338 -21.243 1.00 34.25 261 GLU A C 1
ATOM 2024 O O . GLU A 1 261 ? -8.132 -6.371 -20.066 1.00 34.25 261 GLU A O 1
ATOM 2029 N N . PRO A 1 262 ? -7.906 -7.042 -22.213 1.00 35.66 262 PRO A N 1
ATOM 2030 C CA . PRO A 1 262 ? -6.760 -7.884 -21.932 1.00 35.66 262 PRO A CA 1
ATOM 2031 C C . PRO A 1 262 ? -5.603 -6.990 -21.480 1.00 35.66 262 PRO A C 1
ATOM 2033 O O . PRO A 1 262 ? -5.009 -6.262 -22.272 1.00 35.66 262 PRO A O 1
ATOM 2036 N N . LEU A 1 263 ? -5.276 -7.056 -20.188 1.00 40.56 263 LEU A N 1
ATOM 2037 C CA . LEU A 1 263 ? -3.908 -6.828 -19.733 1.00 40.56 263 LEU A CA 1
ATOM 2038 C C . LEU A 1 263 ? -3.043 -7.755 -20.586 1.00 40.56 263 LEU A C 1
ATOM 2040 O O . LEU A 1 263 ? -3.249 -8.966 -20.524 1.00 40.56 263 LEU A O 1
ATOM 2044 N N . VAL A 1 264 ? -2.192 -7.171 -21.436 1.00 40.00 264 VAL A N 1
ATOM 2045 C CA . VAL A 1 264 ? -1.344 -7.856 -22.424 1.00 40.00 264 VAL A CA 1
ATOM 2046 C C . VAL A 1 264 ? -0.831 -9.171 -21.828 1.00 40.00 264 VAL A C 1
ATOM 2048 O O . VAL A 1 264 ? -0.071 -9.123 -20.858 1.00 40.00 264 VAL A O 1
ATOM 2051 N N . PRO A 1 265 ? -1.298 -10.338 -22.308 1.00 47.56 265 PRO A N 1
ATOM 2052 C CA . PRO A 1 265 ? -0.830 -11.606 -21.772 1.00 47.56 265 PRO A CA 1
ATOM 2053 C C . PRO A 1 265 ? 0.682 -11.689 -21.975 1.00 47.56 265 PRO A C 1
ATOM 2055 O O . PRO A 1 265 ? 1.163 -11.414 -23.070 1.00 47.56 265 PRO A O 1
ATOM 2058 N N . LEU A 1 266 ? 1.417 -12.044 -20.918 1.00 48.41 266 LEU A N 1
ATOM 2059 C CA . LEU A 1 266 ? 2.878 -12.227 -20.928 1.00 48.41 266 LEU A CA 1
ATOM 2060 C C . LEU A 1 266 ? 3.351 -13.129 -22.083 1.00 48.41 266 LEU A C 1
ATOM 2062 O O . LEU A 1 266 ? 4.448 -12.947 -22.591 1.00 48.41 266 LEU A O 1
ATOM 2066 N N . GLU A 1 267 ? 2.488 -14.033 -22.546 1.00 49.97 267 GLU A N 1
ATOM 2067 C CA . GLU A 1 267 ? 2.710 -14.892 -23.714 1.00 49.97 267 GLU A CA 1
ATOM 2068 C C . GLU A 1 267 ? 3.031 -14.101 -24.996 1.00 49.97 267 GLU A C 1
ATOM 2070 O O . GLU A 1 267 ? 3.861 -14.537 -25.785 1.00 49.97 267 GLU A O 1
ATOM 2075 N N . TYR A 1 268 ? 2.458 -12.904 -25.182 1.00 53.94 268 TYR A N 1
ATOM 2076 C CA . TYR A 1 268 ? 2.756 -12.066 -26.349 1.00 53.94 268 TYR A CA 1
ATOM 2077 C C . TYR A 1 268 ? 4.112 -11.358 -26.252 1.00 53.94 268 TYR A C 1
ATOM 2079 O O . TYR A 1 268 ? 4.653 -10.955 -27.279 1.00 53.94 268 TYR A O 1
ATOM 2087 N N . GLU A 1 269 ? 4.656 -11.165 -25.047 1.00 59.91 269 GLU A N 1
ATOM 2088 C CA . GLU A 1 269 ? 5.963 -10.523 -24.854 1.00 59.91 269 GLU A CA 1
ATOM 2089 C C . GLU A 1 269 ? 7.093 -11.468 -25.289 1.00 59.91 269 GLU A C 1
ATOM 2091 O O . GLU A 1 269 ? 7.992 -11.045 -26.015 1.00 59.91 269 GLU A O 1
ATOM 2096 N N . ASP A 1 270 ? 6.976 -12.757 -24.962 1.00 61.69 270 ASP A N 1
ATOM 2097 C CA . ASP A 1 270 ? 7.911 -13.804 -25.395 1.00 61.69 270 ASP A CA 1
ATOM 2098 C C . ASP A 1 270 ? 7.879 -14.003 -26.919 1.00 61.69 270 ASP A C 1
ATOM 2100 O O . ASP A 1 270 ? 8.923 -14.091 -27.566 1.00 61.69 270 ASP A O 1
ATOM 2104 N N . ASP A 1 271 ? 6.685 -14.014 -27.519 1.00 62.59 271 ASP A N 1
ATOM 2105 C CA . ASP A 1 271 ? 6.532 -14.182 -28.968 1.00 62.59 271 ASP A CA 1
ATOM 2106 C C . ASP A 1 271 ? 7.033 -12.940 -29.737 1.00 62.59 271 ASP A C 1
ATOM 2108 O O . ASP A 1 271 ? 7.597 -13.058 -30.825 1.00 62.59 271 ASP A O 1
ATOM 2112 N N . THR A 1 272 ? 6.926 -11.744 -29.141 1.00 63.38 272 THR A N 1
ATOM 2113 C CA . THR A 1 272 ? 7.546 -10.518 -29.679 1.00 63.38 272 THR A CA 1
ATOM 2114 C C . THR A 1 272 ? 9.070 -10.606 -29.647 1.00 63.38 272 THR A C 1
ATOM 2116 O O . THR A 1 272 ? 9.729 -10.175 -30.589 1.00 63.38 272 THR A O 1
ATOM 2119 N N . GLN A 1 273 ? 9.649 -11.172 -28.588 1.00 64.94 273 GLN A N 1
ATOM 2120 C CA . GLN A 1 273 ? 11.098 -11.347 -28.477 1.00 64.94 273 GLN A CA 1
ATOM 2121 C C . GLN A 1 273 ? 11.620 -12.391 -29.466 1.00 64.94 273 GLN A C 1
ATOM 2123 O O . GLN A 1 273 ? 12.632 -12.142 -30.113 1.00 64.94 273 GLN A O 1
ATOM 2128 N N . ALA A 1 274 ? 10.905 -13.503 -29.660 1.00 65.94 274 ALA A N 1
ATOM 2129 C CA . ALA A 1 274 ? 11.223 -14.476 -30.706 1.00 65.94 274 ALA A CA 1
ATOM 2130 C C . ALA A 1 274 ? 11.193 -13.834 -32.105 1.00 65.94 274 ALA A C 1
ATOM 2132 O O . ALA A 1 274 ? 12.083 -14.072 -32.919 1.00 65.94 274 ALA A O 1
ATOM 2133 N N . LEU A 1 275 ? 10.216 -12.958 -32.360 1.00 64.44 275 LEU A N 1
ATOM 2134 C CA . LEU A 1 275 ? 10.128 -12.204 -33.608 1.00 64.44 275 LEU A CA 1
ATOM 2135 C C . LEU A 1 275 ? 11.298 -11.218 -33.783 1.00 64.44 275 LEU A C 1
ATOM 2137 O O . LEU A 1 275 ? 11.839 -11.110 -34.879 1.00 64.44 275 LEU A O 1
ATOM 2141 N N . ILE A 1 276 ? 11.714 -10.524 -32.716 1.00 65.81 276 ILE A N 1
ATOM 2142 C CA . ILE A 1 276 ? 12.893 -9.637 -32.723 1.00 65.81 276 ILE A CA 1
ATOM 2143 C C . ILE A 1 276 ? 14.170 -10.425 -33.035 1.00 65.81 276 ILE A C 1
ATOM 2145 O O . ILE A 1 276 ? 14.998 -9.955 -33.808 1.00 65.81 276 ILE A O 1
ATOM 2149 N N . VAL A 1 277 ? 14.323 -11.626 -32.473 1.00 65.19 277 VAL A N 1
ATOM 2150 C CA . VAL A 1 277 ? 15.474 -12.492 -32.764 1.00 65.19 277 VAL A CA 1
ATOM 2151 C C . VAL A 1 277 ? 15.462 -12.941 -34.227 1.00 65.19 277 VAL A C 1
ATOM 2153 O O . VAL A 1 277 ? 16.488 -12.853 -34.888 1.00 65.19 277 VAL A O 1
ATOM 2156 N N . LEU A 1 278 ? 14.309 -13.332 -34.776 1.00 67.88 278 LEU A N 1
ATOM 2157 C CA . LEU A 1 278 ? 14.198 -13.684 -36.200 1.00 67.88 278 LEU A CA 1
ATOM 2158 C C . LEU A 1 278 ? 14.512 -12.505 -37.125 1.00 67.88 278 LEU A C 1
ATOM 2160 O O . LEU A 1 278 ? 15.211 -12.680 -38.118 1.00 67.88 278 LEU A O 1
ATOM 2164 N N . LEU A 1 279 ? 14.056 -11.303 -36.764 1.00 63.28 279 LEU A N 1
ATOM 2165 C CA . LEU A 1 279 ? 14.398 -10.055 -37.454 1.00 63.28 279 LEU A CA 1
ATOM 2166 C C . LEU A 1 279 ? 15.906 -9.757 -37.434 1.00 63.28 279 LEU A C 1
ATOM 2168 O O . LEU A 1 279 ? 16.393 -9.077 -38.330 1.00 63.28 279 LEU A O 1
ATOM 2172 N N . ALA A 1 280 ? 16.631 -10.235 -36.420 1.00 61.47 280 ALA A N 1
ATOM 2173 C CA . ALA A 1 280 ? 18.079 -10.075 -36.306 1.00 61.47 280 ALA A CA 1
ATOM 2174 C C . ALA A 1 280 ? 18.876 -11.188 -37.017 1.00 61.47 280 ALA A C 1
ATOM 2176 O O . ALA A 1 280 ? 20.039 -10.974 -37.348 1.00 61.47 280 ALA A O 1
ATOM 2177 N N . CYS A 1 281 ? 18.279 -12.365 -37.243 1.00 60.47 281 CYS A N 1
ATOM 2178 C CA . CYS A 1 281 ? 18.930 -13.495 -37.917 1.00 60.47 281 CYS A CA 1
ATOM 2179 C C . CYS A 1 281 ? 18.925 -13.387 -39.450 1.00 60.47 281 CYS A C 1
ATOM 2181 O O . CYS A 1 281 ? 19.830 -13.915 -40.090 1.00 60.47 281 CYS A O 1
ATOM 2183 N N . GLU A 1 282 ? 17.894 -12.783 -40.044 1.00 62.94 282 GLU A N 1
ATOM 2184 C CA . GLU A 1 282 ? 17.679 -12.808 -41.497 1.00 62.94 282 GLU A CA 1
ATOM 2185 C C . GLU A 1 282 ? 18.245 -11.573 -42.207 1.00 62.94 282 GLU A C 1
ATOM 2187 O O . GLU A 1 282 ? 18.161 -10.447 -41.709 1.00 62.94 282 GLU A O 1
ATOM 2192 N N . ASP A 1 283 ? 18.774 -11.773 -43.420 1.00 59.44 283 ASP A N 1
ATOM 2193 C CA . ASP A 1 283 ? 19.090 -10.665 -44.318 1.00 59.44 283 ASP A CA 1
ATOM 2194 C C . ASP A 1 283 ? 17.775 -10.003 -44.741 1.00 59.44 283 ASP A C 1
ATOM 2196 O O . ASP A 1 283 ? 17.006 -10.510 -45.560 1.00 59.44 283 ASP A O 1
ATOM 2200 N N . MET A 1 284 ? 17.515 -8.839 -44.153 1.00 53.03 284 MET A N 1
ATOM 2201 C CA . MET A 1 284 ? 16.289 -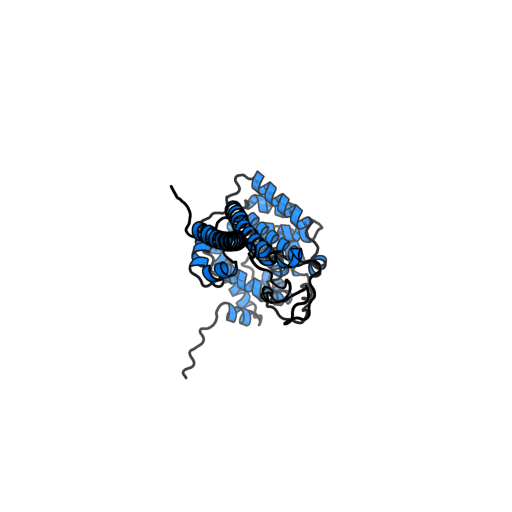8.068 -44.340 1.00 53.03 284 MET A CA 1
ATOM 2202 C C . MET A 1 284 ? 16.051 -7.613 -45.793 1.00 53.03 284 MET A C 1
ATOM 2204 O O . MET A 1 284 ? 15.027 -6.986 -46.071 1.00 53.03 284 MET A O 1
ATOM 2208 N N . SER A 1 285 ? 16.986 -7.884 -46.709 1.00 49.81 285 SER A N 1
ATOM 2209 C CA . SER A 1 285 ? 16.879 -7.563 -48.128 1.00 49.81 285 SER A CA 1
ATOM 2210 C C . SER A 1 285 ? 16.211 -8.642 -48.997 1.00 49.81 285 SER A C 1
ATOM 2212 O O . SER A 1 285 ? 15.849 -8.310 -50.127 1.00 49.81 285 SER A O 1
ATOM 2214 N N . ASP A 1 286 ? 15.972 -9.872 -48.504 1.00 58.91 286 ASP A N 1
ATOM 2215 C CA . ASP A 1 286 ? 15.270 -10.934 -49.257 1.00 58.91 286 ASP A CA 1
ATOM 2216 C C . ASP A 1 286 ? 13.768 -11.036 -48.885 1.00 58.91 286 ASP A C 1
ATOM 2218 O O . ASP A 1 286 ? 13.411 -11.512 -47.802 1.00 58.91 286 ASP A O 1
ATOM 2222 N N . PRO A 1 287 ? 12.838 -10.648 -49.783 1.00 51.66 287 PRO A N 1
ATOM 2223 C CA . PRO A 1 287 ? 11.396 -10.739 -49.542 1.00 51.66 287 PRO A CA 1
ATOM 2224 C C . PRO A 1 287 ? 10.878 -12.179 -49.405 1.00 51.66 287 PRO A C 1
ATOM 2226 O O . PRO A 1 287 ? 9.834 -12.405 -48.787 1.00 51.66 287 PRO A O 1
ATOM 2229 N N . ASN A 1 288 ? 11.577 -13.168 -49.972 1.00 58.09 288 ASN A N 1
ATOM 2230 C CA . ASN A 1 288 ? 11.116 -14.558 -49.967 1.00 58.09 288 ASN A CA 1
ATOM 2231 C C . ASN A 1 288 ? 11.278 -15.211 -48.592 1.00 58.09 288 ASN A C 1
ATOM 2233 O O . ASN A 1 288 ? 10.437 -16.037 -48.222 1.00 58.09 288 ASN A O 1
ATOM 2237 N N . ALA A 1 289 ? 12.280 -14.784 -47.814 1.00 57.41 289 ALA A N 1
ATOM 2238 C CA . ALA A 1 289 ? 12.514 -15.235 -46.442 1.00 57.41 289 ALA A CA 1
ATOM 2239 C C . ALA A 1 289 ? 11.301 -14.963 -45.527 1.00 57.41 289 ALA A C 1
ATOM 2241 O O . ALA A 1 289 ? 10.956 -15.773 -44.667 1.00 57.41 289 ALA A O 1
ATOM 2242 N N . TRP A 1 290 ? 10.571 -13.869 -45.776 1.00 53.81 290 TRP A N 1
ATOM 2243 C CA . TRP A 1 290 ? 9.395 -13.475 -44.995 1.00 53.81 290 TRP A CA 1
ATOM 2244 C C . TRP A 1 290 ? 8.128 -14.266 -45.321 1.00 53.81 290 TRP A C 1
ATOM 2246 O O . TRP A 1 290 ? 7.283 -14.467 -44.448 1.00 53.81 290 TRP A O 1
ATOM 2256 N N . SER A 1 291 ? 7.973 -14.723 -46.564 1.00 55.31 291 SER A N 1
ATOM 2257 C CA . SER A 1 291 ? 6.725 -15.335 -47.043 1.00 55.31 291 SER A CA 1
ATOM 2258 C C . SER A 1 291 ? 6.343 -16.618 -46.289 1.00 55.31 291 SER A C 1
ATOM 2260 O O . SER A 1 291 ? 5.159 -16.867 -46.057 1.00 55.31 291 SER A O 1
ATOM 2262 N N . ALA A 1 292 ? 7.337 -17.388 -45.834 1.00 57.03 292 ALA A N 1
ATOM 2263 C CA . ALA A 1 292 ? 7.135 -18.605 -45.049 1.00 57.03 292 ALA A CA 1
ATOM 2264 C C . ALA A 1 292 ? 6.749 -18.312 -43.583 1.00 57.03 292 ALA A C 1
ATOM 2266 O O . ALA A 1 292 ? 5.942 -19.034 -42.998 1.00 57.03 292 ALA A O 1
ATOM 2267 N N . LEU A 1 293 ? 7.277 -17.222 -43.010 1.00 51.25 293 LEU A N 1
ATOM 2268 C CA . LEU A 1 293 ? 7.015 -16.771 -41.634 1.00 51.25 293 LEU A CA 1
ATOM 2269 C C . LEU A 1 293 ? 5.686 -16.001 -41.496 1.00 51.25 293 LEU A C 1
ATOM 2271 O O . LEU A 1 293 ? 5.027 -16.075 -40.460 1.00 51.25 293 LEU A O 1
ATOM 2275 N N . LEU A 1 294 ? 5.258 -15.285 -42.543 1.00 53.91 294 LEU A N 1
ATOM 2276 C CA . LEU A 1 294 ? 4.037 -14.458 -42.591 1.00 53.91 294 LEU A CA 1
ATOM 2277 C C . LEU A 1 294 ? 2.730 -15.249 -42.841 1.00 53.91 294 LEU A C 1
ATOM 2279 O O . LEU A 1 294 ? 1.690 -14.648 -43.128 1.00 53.91 294 LEU A O 1
ATOM 2283 N N . GLY A 1 295 ? 2.761 -16.582 -42.729 1.00 61.69 295 GLY A N 1
ATOM 2284 C CA . GLY A 1 295 ? 1.591 -17.461 -42.850 1.00 61.69 295 GLY A CA 1
ATOM 2285 C C . GLY A 1 295 ? 0.526 -17.266 -41.751 1.00 61.69 295 GLY A C 1
ATOM 2286 O O . GL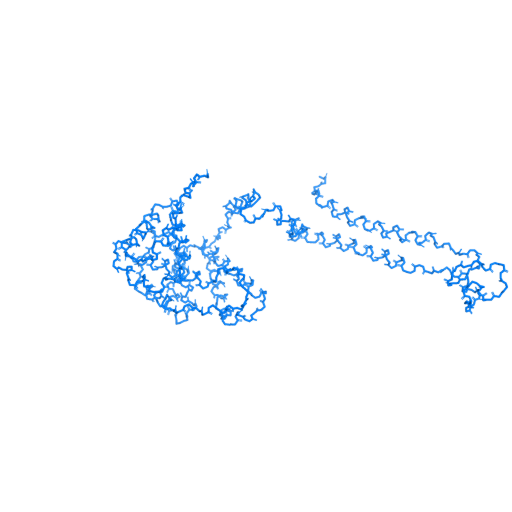Y A 1 295 ? 0.519 -16.283 -41.009 1.00 61.69 295 GLY A O 1
ATOM 2287 N N . GLU A 1 296 ? -0.406 -18.220 -41.614 1.00 48.19 296 GLU A N 1
ATOM 2288 C CA . GLU A 1 296 ? -1.569 -18.120 -40.703 1.00 48.19 296 GLU A CA 1
ATOM 2289 C C . GLU A 1 296 ? -1.231 -17.776 -39.237 1.00 48.19 296 GLU A C 1
ATOM 2291 O O . GLU A 1 296 ? -2.051 -17.145 -38.567 1.00 48.19 296 GLU A O 1
ATOM 2296 N N . GLY A 1 297 ? -0.026 -18.104 -38.756 1.00 47.59 297 GLY A N 1
ATOM 2297 C CA . GLY A 1 297 ? 0.427 -17.824 -37.388 1.00 47.59 297 GLY A CA 1
ATOM 2298 C C . GLY A 1 297 ? 0.507 -16.332 -37.035 1.00 47.59 297 GLY A C 1
ATOM 2299 O O . GLY A 1 297 ? 0.083 -15.935 -35.949 1.00 47.59 297 GLY A O 1
ATOM 2300 N N . MET A 1 298 ? 0.941 -15.462 -37.958 1.00 52.41 298 MET A N 1
ATOM 2301 C CA . MET A 1 298 ? 1.080 -14.020 -37.684 1.00 52.41 298 MET A CA 1
ATOM 2302 C C . MET A 1 298 ? -0.255 -13.290 -37.508 1.00 52.41 298 MET A C 1
ATOM 2304 O O . MET A 1 298 ? -0.288 -12.206 -36.920 1.00 52.41 298 MET A O 1
ATOM 2308 N N . ARG A 1 299 ? -1.381 -13.890 -37.927 1.00 51.06 299 ARG A N 1
ATOM 2309 C CA . ARG A 1 299 ? -2.706 -13.284 -37.723 1.00 51.06 299 ARG A CA 1
ATOM 2310 C C . ARG A 1 299 ? -3.069 -13.102 -36.250 1.00 51.06 299 ARG A C 1
ATOM 2312 O O . ARG A 1 299 ? -3.958 -12.316 -35.935 1.00 51.06 299 ARG A O 1
ATOM 2319 N N . ILE A 1 300 ? -2.402 -13.816 -35.351 1.00 48.91 300 ILE A N 1
ATOM 2320 C CA . ILE A 1 300 ? -2.673 -13.761 -33.914 1.00 48.91 300 ILE A CA 1
ATOM 2321 C C . ILE A 1 300 ? -1.777 -12.713 -33.223 1.00 48.91 300 ILE A C 1
ATOM 2323 O O . ILE A 1 300 ? -2.139 -12.173 -32.179 1.00 48.91 300 ILE A O 1
ATOM 2327 N N . TYR A 1 301 ? -0.682 -12.302 -33.871 1.00 52.81 301 TYR A N 1
ATOM 2328 C CA . TYR A 1 301 ? 0.348 -11.402 -33.332 1.00 52.81 301 TYR A CA 1
ATOM 2329 C C . TYR A 1 301 ? 0.264 -9.959 -33.855 1.00 52.81 301 TYR A C 1
ATOM 2331 O O . TYR A 1 301 ? 1.208 -9.178 -33.725 1.00 52.81 301 TYR A O 1
ATOM 2339 N N . PHE A 1 302 ? -0.892 -9.566 -34.399 1.00 57.09 302 PHE A N 1
ATOM 2340 C CA . PHE A 1 302 ? -1.090 -8.263 -35.041 1.00 57.09 302 PHE A CA 1
ATOM 2341 C C . PHE A 1 302 ? -0.752 -7.053 -34.174 1.00 57.09 302 PHE A C 1
ATOM 2343 O O . PHE A 1 302 ? -0.101 -6.120 -34.636 1.00 57.09 302 PHE A O 1
ATOM 2350 N N . ALA A 1 303 ? -1.233 -7.026 -32.933 1.00 52.22 303 ALA A N 1
ATOM 2351 C CA . ALA A 1 303 ? -1.066 -5.855 -32.078 1.00 52.22 303 ALA A CA 1
ATOM 2352 C C . ALA A 1 303 ? 0.391 -5.668 -31.599 1.00 52.22 303 ALA A C 1
ATOM 2354 O O . ALA A 1 303 ? 0.886 -4.541 -31.684 1.00 52.22 303 ALA A O 1
ATOM 2355 N N . PRO A 1 304 ? 1.107 -6.723 -31.157 1.00 54.59 304 PRO A N 1
ATOM 2356 C CA . PRO A 1 304 ? 2.533 -6.618 -30.853 1.00 54.59 304 PRO A CA 1
ATOM 2357 C C . PRO A 1 304 ? 3.390 -6.211 -32.056 1.00 54.59 304 PRO A C 1
ATOM 2359 O O . PRO A 1 304 ? 4.221 -5.315 -31.924 1.00 54.59 304 PRO A O 1
ATOM 2362 N N . LEU A 1 305 ? 3.127 -6.779 -33.239 1.00 59.78 305 LEU A N 1
ATOM 2363 C CA . LEU A 1 305 ? 3.845 -6.443 -34.471 1.00 59.78 305 LEU A CA 1
ATOM 2364 C C . LEU A 1 305 ? 3.672 -4.963 -34.850 1.00 59.78 305 LEU A C 1
ATOM 2366 O O . LEU A 1 305 ? 4.651 -4.266 -35.104 1.00 59.78 305 LEU A O 1
ATOM 2370 N N . ILE A 1 306 ? 2.437 -4.449 -34.814 1.00 63.91 306 ILE A N 1
ATOM 2371 C CA . ILE A 1 306 ? 2.146 -3.027 -35.063 1.00 63.91 306 ILE A CA 1
ATOM 2372 C C . ILE A 1 306 ? 2.900 -2.126 -34.075 1.00 63.91 306 ILE A C 1
ATOM 2374 O O . ILE A 1 306 ? 3.437 -1.090 -34.465 1.00 63.91 306 ILE A O 1
ATOM 2378 N N . ASN A 1 307 ? 2.955 -2.501 -32.796 1.00 56.97 307 ASN A N 1
ATOM 2379 C CA . ASN A 1 307 ? 3.678 -1.725 -31.789 1.00 56.97 307 ASN A CA 1
ATOM 2380 C C . ASN A 1 307 ? 5.194 -1.748 -32.016 1.00 56.97 307 ASN A C 1
ATOM 2382 O O . ASN A 1 307 ? 5.827 -0.702 -31.887 1.00 56.97 307 ASN A O 1
ATOM 2386 N N . ALA A 1 308 ? 5.765 -2.898 -32.382 1.00 57.81 308 ALA A N 1
ATOM 2387 C CA . ALA A 1 308 ? 7.184 -3.022 -32.703 1.00 57.81 308 ALA A CA 1
ATOM 2388 C C . ALA A 1 308 ? 7.566 -2.152 -33.913 1.00 57.81 308 ALA A C 1
ATOM 2390 O O . ALA A 1 308 ? 8.531 -1.392 -33.843 1.00 57.81 308 ALA A O 1
ATOM 2391 N N . ILE A 1 309 ? 6.753 -2.171 -34.976 1.00 68.25 309 ILE A N 1
ATOM 2392 C CA . ILE A 1 309 ? 6.950 -1.327 -36.164 1.00 68.25 309 ILE A CA 1
ATOM 2393 C C . ILE A 1 309 ? 6.866 0.159 -35.802 1.00 68.25 309 ILE A C 1
ATOM 2395 O O . ILE A 1 309 ? 7.748 0.927 -36.172 1.00 68.25 309 ILE A O 1
ATOM 2399 N N . ASN A 1 310 ? 5.854 0.574 -35.032 1.00 66.62 310 ASN A N 1
ATOM 2400 C CA . ASN A 1 310 ? 5.713 1.968 -34.597 1.00 66.62 310 ASN A CA 1
ATOM 2401 C C . ASN A 1 310 ? 6.907 2.443 -33.752 1.00 66.62 310 ASN A C 1
ATOM 2403 O O . ASN A 1 310 ? 7.385 3.569 -33.918 1.00 66.62 310 ASN A O 1
ATOM 2407 N N . LEU A 1 311 ? 7.403 1.596 -32.844 1.00 59.78 311 LEU A N 1
ATOM 2408 C CA . LEU A 1 311 ? 8.585 1.895 -32.031 1.00 59.78 311 LEU A CA 1
ATOM 2409 C C . LEU A 1 311 ? 9.840 2.037 -32.900 1.00 59.78 311 LEU A C 1
ATOM 2411 O O . LEU A 1 311 ? 10.608 2.976 -32.706 1.00 59.78 311 LEU A O 1
ATOM 2415 N N . ALA A 1 312 ? 10.020 1.159 -33.886 1.00 64.25 312 ALA A N 1
ATOM 2416 C CA . ALA A 1 312 ? 11.141 1.228 -34.818 1.00 64.25 312 ALA A CA 1
ATOM 2417 C C . ALA A 1 312 ? 11.068 2.468 -35.735 1.00 64.25 312 ALA A C 1
ATOM 2419 O O . ALA A 1 312 ? 12.076 3.145 -35.927 1.00 64.25 312 ALA A O 1
ATOM 2420 N N . GLN A 1 313 ? 9.878 2.837 -36.225 1.00 71.88 313 GLN A N 1
ATOM 2421 C CA . GLN A 1 313 ? 9.660 4.038 -37.049 1.00 71.88 313 GLN A CA 1
ATOM 2422 C C . GLN A 1 313 ? 9.888 5.350 -36.283 1.00 71.88 313 GLN A C 1
ATOM 2424 O O . GLN A 1 313 ? 10.346 6.335 -36.861 1.00 71.88 313 GLN A O 1
ATOM 2429 N N . THR A 1 314 ? 9.582 5.374 -34.984 1.00 67.31 314 THR A N 1
ATOM 2430 C CA . THR A 1 314 ? 9.795 6.546 -34.111 1.00 67.31 314 THR A CA 1
ATOM 2431 C C . THR A 1 314 ? 11.159 6.549 -33.418 1.00 67.31 314 THR A C 1
ATOM 2433 O O . THR A 1 314 ? 11.462 7.466 -32.652 1.00 67.31 314 THR A O 1
ATOM 2436 N N . SER A 1 315 ? 11.998 5.548 -33.697 1.00 67.88 315 SER A N 1
ATOM 2437 C CA . SER A 1 315 ? 13.346 5.441 -33.147 1.00 67.88 315 SER A CA 1
ATOM 2438 C C . SER A 1 315 ? 14.241 6.585 -33.649 1.00 67.88 315 SER A C 1
ATOM 2440 O O . SER A 1 315 ? 14.184 6.935 -34.832 1.00 67.88 315 SER A O 1
ATOM 2442 N N . PRO A 1 316 ? 15.122 7.152 -32.799 1.00 58.28 316 PRO A N 1
ATOM 2443 C CA . PRO A 1 316 ? 16.110 8.138 -33.240 1.00 58.28 316 PRO A CA 1
ATOM 2444 C C . PRO A 1 316 ? 17.208 7.532 -34.137 1.00 58.28 316 PRO A C 1
ATOM 2446 O O . PRO A 1 316 ? 17.963 8.280 -34.755 1.00 58.28 316 PRO A O 1
ATOM 2449 N N . HIS A 1 317 ? 17.300 6.201 -34.234 1.00 60.09 317 HIS A N 1
ATOM 2450 C CA . HIS A 1 317 ? 18.320 5.494 -35.011 1.00 60.09 317 HIS A CA 1
ATOM 2451 C C . HIS A 1 317 ? 17.855 5.228 -36.456 1.00 60.09 317 HIS A C 1
ATOM 2453 O O . HIS A 1 317 ? 16.739 4.771 -36.705 1.00 60.09 317 HIS A O 1
ATOM 2459 N N . GLU A 1 318 ? 18.707 5.520 -37.442 1.00 62.69 318 GLU A N 1
ATOM 2460 C CA . GLU A 1 318 ? 18.365 5.433 -38.871 1.00 62.69 318 GLU A CA 1
ATOM 2461 C C . GLU A 1 318 ? 18.209 3.997 -39.390 1.00 62.69 318 GLU A C 1
ATOM 2463 O O . GLU A 1 318 ? 17.353 3.752 -40.239 1.00 62.69 318 GLU A O 1
ATOM 2468 N N . HIS A 1 319 ? 18.985 3.033 -38.885 1.00 56.22 319 HIS A N 1
ATOM 2469 C CA . HIS A 1 319 ? 18.857 1.635 -39.306 1.00 56.22 319 HIS A CA 1
ATOM 2470 C C . HIS A 1 319 ? 17.503 1.036 -38.877 1.00 56.22 319 HIS A C 1
ATOM 2472 O O . HIS A 1 319 ? 16.853 0.397 -39.696 1.00 56.22 319 HIS A O 1
ATOM 2478 N N . HIS A 1 320 ? 16.995 1.338 -37.672 1.00 56.91 320 HIS A N 1
ATOM 2479 C CA . HIS A 1 320 ? 15.671 0.885 -37.217 1.00 56.91 320 HIS A CA 1
ATOM 2480 C C . HIS A 1 320 ? 14.542 1.394 -38.116 1.00 56.91 320 HIS A C 1
ATOM 2482 O O . HIS A 1 320 ? 13.630 0.641 -38.458 1.00 56.91 320 HIS A O 1
ATOM 2488 N N . ARG A 1 321 ? 14.628 2.658 -38.547 1.00 74.50 321 ARG A N 1
ATOM 2489 C CA . ARG A 1 321 ? 13.672 3.235 -39.498 1.00 74.50 321 ARG A CA 1
ATOM 2490 C C . ARG A 1 321 ? 13.755 2.535 -40.853 1.00 74.50 321 ARG A C 1
ATOM 2492 O O . ARG A 1 321 ? 12.726 2.095 -41.352 1.00 74.50 321 ARG A O 1
ATOM 2499 N N . ARG A 1 322 ? 14.966 2.321 -41.388 1.00 68.56 322 ARG A N 1
ATOM 2500 C CA . ARG A 1 322 ? 15.180 1.566 -42.640 1.00 68.56 322 ARG A CA 1
ATOM 2501 C C . ARG A 1 322 ? 14.638 0.138 -42.562 1.00 68.56 322 ARG A C 1
ATOM 2503 O O . ARG A 1 322 ? 14.021 -0.325 -43.513 1.00 68.56 322 ARG A O 1
ATOM 2510 N N . HIS A 1 323 ? 14.827 -0.530 -41.428 1.00 60.41 323 HIS A N 1
ATOM 2511 C CA . HIS A 1 323 ? 14.355 -1.887 -41.167 1.00 60.41 323 HIS A CA 1
ATOM 2512 C C . HIS A 1 323 ? 12.824 -1.949 -41.114 1.00 60.41 323 HIS A C 1
ATOM 2514 O O . HIS A 1 323 ? 12.208 -2.779 -41.781 1.00 60.41 323 HIS A O 1
ATOM 2520 N N . ALA A 1 324 ? 12.195 -1.015 -40.398 1.00 70.88 324 ALA A N 1
ATOM 2521 C CA . ALA A 1 324 ? 10.742 -0.903 -40.350 1.00 70.88 324 ALA A CA 1
ATOM 2522 C C . ALA A 1 324 ? 10.139 -0.547 -41.719 1.00 70.88 324 ALA A C 1
ATOM 2524 O O . ALA A 1 324 ? 9.095 -1.080 -42.089 1.00 70.88 324 ALA A O 1
ATOM 2525 N N . GLU A 1 325 ? 10.788 0.326 -42.490 1.00 72.94 325 GLU A N 1
ATOM 2526 C CA . GLU A 1 325 ? 10.381 0.689 -43.851 1.00 72.94 325 GLU A CA 1
ATOM 2527 C C . GLU A 1 325 ? 10.557 -0.461 -44.847 1.00 72.94 325 GLU A C 1
ATOM 2529 O O . GLU A 1 325 ? 9.704 -0.646 -45.712 1.00 72.94 325 GLU A O 1
ATOM 2534 N N . ALA A 1 326 ? 11.646 -1.228 -44.755 1.00 65.75 326 ALA A N 1
ATOM 2535 C CA . ALA A 1 326 ? 11.870 -2.419 -45.573 1.00 65.75 326 ALA A CA 1
ATOM 2536 C C . ALA A 1 326 ? 10.820 -3.493 -45.266 1.00 65.75 326 ALA A C 1
ATOM 2538 O O . ALA A 1 326 ? 10.194 -4.013 -46.184 1.00 65.75 326 ALA A O 1
ATOM 2539 N N . PHE A 1 327 ? 10.538 -3.732 -43.983 1.00 66.25 327 PHE A N 1
ATOM 2540 C CA . PHE A 1 327 ? 9.483 -4.644 -43.551 1.00 66.25 327 PHE A CA 1
ATOM 2541 C C . PHE A 1 327 ? 8.092 -4.182 -44.010 1.00 66.25 327 PHE A C 1
ATOM 2543 O O . PHE A 1 327 ? 7.311 -4.974 -44.526 1.00 66.25 327 PHE A O 1
ATOM 2550 N N . THR A 1 328 ? 7.783 -2.886 -43.884 1.00 70.44 328 THR A N 1
ATOM 2551 C CA . THR A 1 328 ? 6.498 -2.326 -44.342 1.00 70.44 328 THR A CA 1
ATOM 2552 C C . THR A 1 328 ? 6.354 -2.430 -45.865 1.00 70.44 328 THR A C 1
ATOM 2554 O O . THR A 1 328 ? 5.278 -2.775 -46.342 1.00 70.44 328 THR A O 1
ATOM 2557 N N . ARG A 1 329 ? 7.439 -2.230 -46.628 1.00 68.56 329 ARG A N 1
ATOM 2558 C CA . ARG A 1 329 ? 7.455 -2.458 -48.083 1.00 68.56 329 ARG A CA 1
ATOM 2559 C C . ARG A 1 329 ? 7.263 -3.929 -48.446 1.00 68.56 329 ARG A C 1
ATOM 2561 O O . ARG A 1 329 ? 6.414 -4.230 -49.271 1.00 68.56 329 ARG A O 1
ATOM 2568 N N . ALA A 1 330 ? 7.966 -4.843 -47.780 1.00 60.12 330 ALA A N 1
ATOM 2569 C CA . ALA A 1 330 ? 7.783 -6.281 -47.980 1.00 60.12 330 ALA A CA 1
ATOM 2570 C C . ALA A 1 330 ? 6.343 -6.726 -47.658 1.00 60.12 330 ALA A C 1
ATOM 2572 O O . ALA A 1 330 ? 5.774 -7.567 -48.354 1.00 60.12 330 ALA A O 1
ATOM 2573 N N . LEU A 1 331 ? 5.717 -6.121 -46.641 1.00 62.31 331 LEU A N 1
ATOM 2574 C CA . LEU A 1 331 ? 4.296 -6.310 -46.359 1.00 62.31 331 LEU A CA 1
ATOM 2575 C C . LEU A 1 331 ? 3.410 -5.787 -47.492 1.00 62.31 331 LEU A C 1
ATOM 2577 O O . LEU A 1 331 ? 2.510 -6.510 -47.918 1.00 62.31 331 LEU A O 1
ATOM 2581 N N . ASP A 1 332 ? 3.657 -4.577 -47.992 1.00 62.84 332 ASP A N 1
ATOM 2582 C CA . ASP A 1 332 ? 2.908 -3.999 -49.113 1.00 62.84 332 ASP A CA 1
ATOM 2583 C C . ASP A 1 332 ? 3.009 -4.866 -50.382 1.00 62.84 332 ASP A C 1
ATOM 2585 O O . ASP A 1 332 ? 1.998 -5.084 -51.056 1.00 62.84 332 ASP A O 1
ATOM 2589 N N . ASP A 1 333 ? 4.186 -5.435 -50.645 1.00 62.75 333 ASP A N 1
ATOM 2590 C CA . ASP A 1 333 ? 4.460 -6.284 -51.808 1.00 62.75 333 ASP A CA 1
ATOM 2591 C C . ASP A 1 333 ? 3.876 -7.705 -51.670 1.00 62.75 333 ASP A C 1
ATOM 2593 O O . ASP A 1 333 ? 3.605 -8.369 -52.672 1.00 62.75 333 ASP A O 1
ATOM 2597 N N . SER A 1 334 ? 3.611 -8.176 -50.444 1.00 62.53 334 SER A N 1
ATOM 2598 C CA . SER A 1 334 ? 3.095 -9.534 -50.182 1.00 62.53 334 SER A CA 1
ATOM 2599 C C . SER A 1 334 ? 1.647 -9.774 -50.645 1.00 62.53 334 SER A C 1
ATOM 2601 O O . SER A 1 334 ? 1.198 -10.919 -50.707 1.00 62.53 334 SER A O 1
ATOM 2603 N N . GLY A 1 335 ? 0.876 -8.717 -50.931 1.00 56.50 335 GLY A N 1
ATOM 2604 C CA . GLY A 1 335 ? -0.521 -8.822 -51.378 1.00 56.50 335 GLY A CA 1
ATOM 2605 C C . GLY A 1 335 ? -1.498 -9.413 -50.345 1.00 56.50 335 GLY A C 1
ATOM 2606 O O . GLY A 1 335 ? -2.649 -9.712 -50.674 1.00 56.50 335 GLY A O 1
ATOM 2607 N N . LEU A 1 336 ? -1.078 -9.595 -49.088 1.00 61.00 336 LEU A N 1
ATOM 2608 C CA . LEU A 1 336 ? -1.896 -10.214 -48.045 1.00 61.00 336 LEU A CA 1
ATOM 2609 C C . LEU A 1 336 ? -2.972 -9.240 -47.532 1.00 61.00 336 LEU A C 1
ATOM 2611 O O . LEU A 1 336 ? -2.679 -8.159 -47.034 1.00 61.00 336 LEU A O 1
ATOM 2615 N N . GLY A 1 337 ? -4.250 -9.639 -47.568 1.00 53.50 337 GLY A N 1
ATOM 2616 C CA . GLY A 1 337 ? -5.390 -8.760 -47.232 1.00 53.50 337 GLY A CA 1
ATOM 2617 C C . GLY A 1 337 ? -5.419 -8.181 -45.805 1.00 53.50 337 GLY A C 1
ATOM 2618 O O . GLY A 1 337 ? -6.197 -7.271 -45.521 1.00 53.50 337 GLY 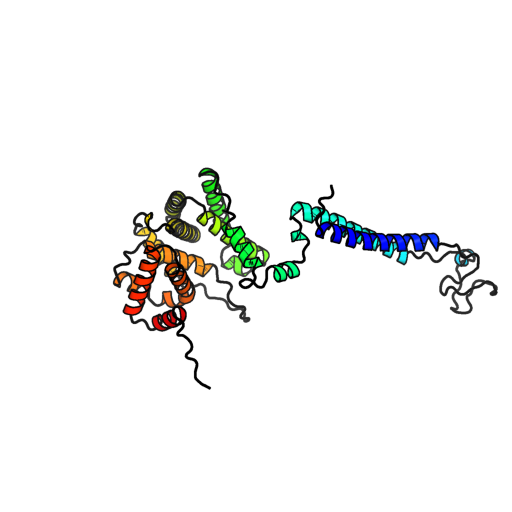A O 1
ATOM 2619 N N . TRP A 1 338 ? -4.576 -8.670 -44.893 1.00 60.53 338 TRP A N 1
ATOM 2620 C CA . TRP A 1 338 ? -4.424 -8.097 -43.554 1.00 60.53 338 TRP A CA 1
ATOM 2621 C C . TRP A 1 338 ? -3.497 -6.877 -43.507 1.00 60.53 338 TRP A C 1
ATOM 2623 O O . TRP A 1 338 ? -3.597 -6.072 -42.578 1.00 60.53 338 TRP A O 1
ATOM 2633 N N . VAL A 1 339 ? -2.647 -6.696 -44.520 1.00 55.25 339 VAL A N 1
ATOM 2634 C CA . VAL A 1 339 ? -1.755 -5.539 -44.677 1.00 55.25 339 VAL A CA 1
ATOM 2635 C C . VAL A 1 339 ? -2.574 -4.252 -44.712 1.00 55.25 339 VAL A C 1
ATOM 2637 O O . VAL A 1 339 ? -2.237 -3.288 -44.039 1.00 55.25 339 VAL A O 1
ATOM 2640 N N . GLU A 1 340 ? -3.750 -4.271 -45.343 1.00 60.22 340 GLU A N 1
ATOM 2641 C CA . GLU A 1 340 ? -4.680 -3.135 -45.367 1.00 60.22 340 GLU A CA 1
ATOM 2642 C C . GLU A 1 340 ? -5.301 -2.817 -43.985 1.00 60.22 340 GLU A C 1
ATOM 2644 O O . GLU A 1 340 ? -5.739 -1.694 -43.712 1.00 60.22 340 GLU A O 1
ATOM 2649 N N . HIS A 1 341 ? -5.355 -3.795 -43.074 1.00 56.03 341 HIS A N 1
ATOM 2650 C CA . HIS A 1 341 ? -5.776 -3.571 -41.688 1.00 56.03 341 HIS A CA 1
ATOM 2651 C C . HIS A 1 341 ? -4.655 -2.931 -40.855 1.00 56.03 341 HIS A C 1
ATOM 2653 O O . HIS A 1 341 ? -4.911 -1.985 -40.107 1.00 56.03 341 HIS A O 1
ATOM 2659 N N . VAL A 1 342 ? -3.415 -3.404 -41.024 1.00 57.62 342 VAL A N 1
ATOM 2660 C CA . VAL A 1 342 ? -2.209 -2.825 -40.407 1.00 57.62 342 VAL A CA 1
ATOM 2661 C C . VAL A 1 342 ? -1.972 -1.402 -40.919 1.00 57.62 342 VAL A C 1
ATOM 2663 O O . VAL A 1 342 ? -1.811 -0.483 -40.118 1.00 57.62 342 VAL A O 1
ATOM 2666 N N . ARG A 1 343 ? -2.087 -1.186 -42.233 1.00 62.78 343 ARG A N 1
ATOM 2667 C CA . ARG A 1 343 ? -1.960 0.114 -42.905 1.00 62.78 343 ARG A CA 1
ATOM 2668 C C . ARG A 1 343 ? -2.912 1.157 -42.324 1.00 62.78 343 ARG A C 1
ATOM 2670 O O . ARG A 1 343 ? -2.473 2.237 -41.943 1.00 62.78 343 ARG A O 1
ATOM 2677 N N . ARG A 1 344 ? -4.198 0.820 -42.160 1.00 66.12 344 ARG A N 1
ATOM 2678 C CA . ARG A 1 344 ? -5.196 1.721 -41.544 1.00 66.12 344 ARG A CA 1
ATOM 2679 C C . ARG A 1 344 ? -4.901 2.073 -40.083 1.00 66.12 344 ARG A C 1
ATOM 2681 O O . ARG A 1 344 ? -5.368 3.107 -39.610 1.00 66.12 344 ARG A O 1
ATOM 2688 N N . ARG A 1 345 ? -4.182 1.215 -39.354 1.00 63.25 345 ARG A N 1
ATOM 2689 C CA . ARG A 1 345 ? -3.798 1.434 -37.949 1.00 63.25 345 ARG A CA 1
ATOM 2690 C C . ARG A 1 345 ? -2.511 2.249 -37.818 1.00 63.25 345 ARG A C 1
ATOM 2692 O O . ARG A 1 345 ? -2.464 3.109 -36.945 1.00 63.25 345 ARG A O 1
ATOM 2699 N N . LEU A 1 346 ? -1.508 1.982 -38.656 1.00 57.66 346 LEU A N 1
ATOM 2700 C CA . LEU A 1 346 ? -0.234 2.715 -38.688 1.00 57.66 346 LEU A CA 1
ATOM 2701 C C . LEU A 1 346 ? -0.408 4.126 -39.263 1.00 57.66 346 LEU A C 1
ATOM 2703 O O . LEU A 1 346 ? 0.139 5.093 -38.740 1.00 57.66 346 LEU A O 1
ATOM 2707 N N . HIS A 1 347 ? -1.238 4.258 -40.297 1.00 66.81 347 HIS A N 1
ATOM 2708 C CA . HIS A 1 347 ? -1.540 5.521 -40.957 1.00 66.81 347 HIS A CA 1
ATOM 2709 C C . HIS A 1 347 ? -3.047 5.775 -40.892 1.00 66.81 347 HIS A C 1
ATOM 2711 O O . HIS A 1 347 ? -3.761 5.532 -41.871 1.00 66.81 347 HIS A O 1
ATOM 2717 N N . PRO A 1 348 ? -3.576 6.230 -39.739 1.00 62.59 348 PRO A N 1
ATOM 2718 C CA . PRO A 1 348 ? -4.981 6.583 -39.649 1.00 62.59 348 PRO A CA 1
ATOM 2719 C C . PRO A 1 348 ? -5.243 7.713 -40.642 1.00 62.59 348 PRO A C 1
ATOM 2721 O O . PRO A 1 348 ? -4.749 8.827 -40.462 1.00 62.59 348 PRO A O 1
ATOM 2724 N N . GLN A 1 349 ? -5.996 7.424 -41.710 1.00 67.31 349 GLN A N 1
ATOM 2725 C CA . GLN A 1 349 ? -6.374 8.471 -42.648 1.00 67.31 349 GLN A CA 1
ATOM 2726 C C . GLN A 1 349 ? -7.067 9.592 -41.864 1.00 67.31 349 GLN A C 1
ATOM 2728 O O . GLN A 1 349 ? -7.926 9.294 -41.019 1.00 67.31 349 GLN A O 1
ATOM 2733 N N . PRO A 1 350 ? -6.697 10.864 -42.099 1.00 67.12 350 PRO A N 1
ATOM 2734 C CA . PRO A 1 350 ? -7.378 11.979 -41.468 1.00 67.12 350 PRO A CA 1
ATOM 2735 C C . PRO A 1 350 ? -8.858 11.818 -41.789 1.00 67.12 350 PRO A C 1
ATOM 2737 O O . PRO A 1 350 ? -9.229 11.712 -42.958 1.00 67.12 350 PRO A O 1
ATOM 2740 N N . ARG A 1 351 ? -9.697 11.712 -40.750 1.00 61.88 351 ARG A N 1
ATOM 2741 C CA . ARG A 1 351 ? -11.147 11.652 -40.933 1.00 61.88 351 ARG A CA 1
ATOM 2742 C C . ARG A 1 351 ? -11.515 12.908 -41.702 1.00 61.88 351 ARG A C 1
ATOM 2744 O O . ARG A 1 351 ? -11.488 13.993 -41.127 1.00 61.88 351 ARG A O 1
ATOM 2751 N N . GLY A 1 352 ? -11.771 12.760 -43.001 1.00 62.97 352 GLY A N 1
ATOM 2752 C CA . GLY A 1 352 ? -12.225 13.858 -43.832 1.00 62.97 352 GLY A CA 1
ATOM 2753 C C . GLY A 1 352 ? -13.420 14.465 -43.120 1.00 62.97 352 GLY A C 1
ATOM 2754 O O . GLY A 1 352 ? -14.361 13.743 -42.788 1.00 62.97 352 GLY A O 1
ATOM 2755 N N . ASN A 1 353 ? -13.333 15.754 -42.793 1.00 53.34 353 ASN A N 1
ATOM 2756 C CA . ASN A 1 353 ? -14.461 16.495 -42.258 1.00 53.34 353 ASN A CA 1
ATOM 2757 C C . ASN A 1 353 ? -15.569 16.399 -43.305 1.00 53.34 353 ASN A C 1
ATOM 2759 O O . ASN A 1 353 ? -15.554 17.140 -44.282 1.00 53.34 353 ASN A O 1
ATOM 2763 N N . THR A 1 354 ? -16.496 15.458 -43.132 1.00 53.09 354 THR A N 1
ATOM 2764 C CA . THR A 1 354 ? -17.749 15.442 -43.877 1.00 53.09 354 THR A CA 1
ATOM 2765 C C . THR A 1 354 ? -18.448 16.759 -43.556 1.00 53.09 354 THR A C 1
ATOM 2767 O O . THR A 1 354 ? -18.780 16.968 -42.382 1.00 53.09 354 THR A O 1
ATOM 2770 N N . PRO A 1 355 ? -18.607 17.671 -44.533 1.00 60.53 355 PRO A N 1
ATOM 2771 C CA . PRO A 1 355 ? -19.333 18.909 -44.303 1.00 60.53 355 PRO A CA 1
ATOM 2772 C C . PRO A 1 355 ? -20.763 18.551 -43.882 1.00 60.53 355 PRO A C 1
ATOM 2774 O O . PRO A 1 355 ? -21.382 17.668 -44.479 1.00 60.53 355 PRO A O 1
ATOM 2777 N N . ARG A 1 356 ? -21.219 19.168 -42.789 1.00 59.81 356 ARG A N 1
ATOM 2778 C CA . ARG A 1 356 ? -22.589 19.039 -42.281 1.00 59.81 356 ARG A CA 1
ATOM 2779 C C . ARG A 1 356 ? -23.546 19.911 -43.067 1.00 59.81 356 ARG A C 1
ATOM 2781 O O . ARG A 1 356 ? -23.129 21.040 -43.407 1.00 59.81 356 ARG A O 1
#